Protein AF-A0A1Q3BU76-F1 (afdb_monomer_lite)

Foldseek 3Di:
DCLVPQADDPPDDPVRSVVVNVVVQVVCVVVVDHDDPVVSVVSSVVRYDPVPDDPVVCVVDPPPPDPPPPFFDADPPPRDGNDYVVPDPVVVVVVVVPPPPPPPPVVVPPPPPDDDDDDDDDDDDDDDPDPPPDDDPPPPPPVPPPPDDPVNVVVVVVVVVVVVVVVVVVVVVVVVVVVVVVVVVVVVVVVVVD

Secondary structure (DSSP, 8-state):
-HHHH----TT--HHHHHHHHHHHHHHHHHTT----HHHHHHHHHHHS-GGGS-TTGGGT-----S-S---PPBPTTT--BSS-GGG-TTHHHHHHHGGGSSSSSTTSSSSS------------------------------TT-----HHHHHHHHHHHHHHHHHHHHHHHHHHHHHHHHHHHHHHHHHHHT-

Structure (mmCIF, N/CA/C/O backbone):
data_AF-A0A1Q3BU76-F1
#
_entry.id   AF-A0A1Q3BU76-F1
#
loop_
_atom_site.group_PDB
_atom_site.id
_atom_site.type_symbol
_atom_site.label_atom_id
_atom_site.label_alt_id
_atom_site.label_comp_id
_atom_site.label_asym_id
_atom_site.label_entity_id
_atom_site.label_seq_id
_atom_site.pdbx_PDB_ins_code
_atom_site.Cartn_x
_atom_site.Cartn_y
_atom_site.Cartn_z
_atom_site.occupancy
_atom_site.B_iso_or_equiv
_atom_site.auth_seq_id
_atom_site.auth_comp_id
_atom_site.auth_asym_id
_atom_site.auth_atom_id
_atom_site.pdbx_PDB_model_num
ATOM 1 N N . HIS A 1 1 ? 0.260 -1.166 -22.653 1.00 61.12 1 HIS A N 1
ATOM 2 C CA . HIS A 1 1 ? -0.927 -1.934 -22.217 1.00 61.12 1 HIS A CA 1
ATOM 3 C C . HIS A 1 1 ? -0.573 -2.833 -21.036 1.00 61.12 1 HIS A C 1
ATOM 5 O O . HIS A 1 1 ? -1.331 -2.872 -20.080 1.00 61.12 1 HI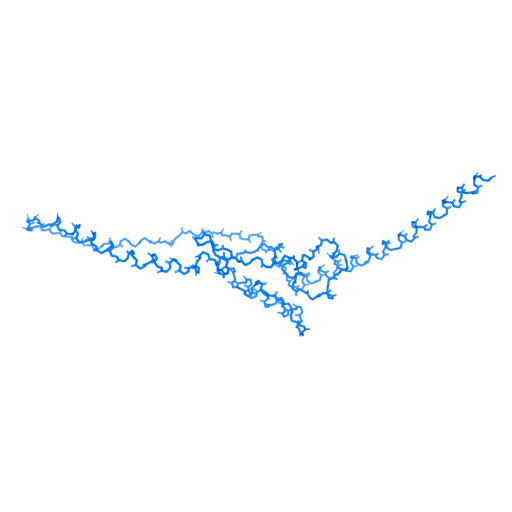S A O 1
ATOM 11 N N . GLU A 1 2 ? 0.609 -3.456 -21.054 1.00 76.44 2 GLU A N 1
ATOM 12 C CA . GLU A 1 2 ? 1.121 -4.313 -19.973 1.00 76.44 2 GLU A CA 1
ATOM 13 C C . GLU A 1 2 ? 1.157 -3.641 -18.594 1.00 76.44 2 GLU A C 1
ATOM 15 O O . GLU A 1 2 ? 0.705 -4.245 -17.632 1.00 76.44 2 GLU A O 1
ATOM 20 N N . TYR A 1 3 ? 1.569 -2.369 -18.495 1.00 86.44 3 TYR A N 1
ATOM 21 C CA . TYR A 1 3 ? 1.510 -1.628 -17.227 1.00 86.44 3 TYR A CA 1
ATOM 22 C C . TYR A 1 3 ? 0.093 -1.524 -16.659 1.00 86.44 3 TYR A C 1
ATOM 24 O O . TYR A 1 3 ? -0.114 -1.740 -15.471 1.00 86.44 3 TYR A O 1
ATOM 32 N N . GLU A 1 4 ? -0.914 -1.241 -17.488 1.00 85.75 4 GLU A N 1
ATOM 33 C CA . GLU A 1 4 ? -2.284 -1.065 -16.994 1.00 85.75 4 GLU A CA 1
ATOM 34 C C . GLU A 1 4 ? -2.890 -2.369 -16.476 1.00 85.75 4 GLU A C 1
ATOM 36 O O . GLU A 1 4 ? -3.579 -2.352 -15.457 1.00 85.75 4 GLU A O 1
ATOM 41 N N . LEU A 1 5 ? -2.556 -3.491 -17.112 1.00 86.06 5 LEU A N 1
ATOM 42 C CA . LEU A 1 5 ? -3.054 -4.826 -16.771 1.00 86.06 5 LEU A CA 1
ATOM 43 C C . LEU A 1 5 ? -2.161 -5.586 -15.782 1.00 86.06 5 LEU A C 1
ATOM 45 O O . LEU A 1 5 ? -2.453 -6.734 -15.459 1.00 86.06 5 LEU A O 1
ATOM 49 N N . PHE A 1 6 ? -1.075 -4.968 -15.319 1.00 90.06 6 PHE A N 1
ATOM 50 C CA . PHE A 1 6 ? -0.138 -5.605 -14.410 1.00 90.06 6 PHE A CA 1
ATOM 51 C C . PHE A 1 6 ? -0.829 -6.006 -13.101 1.00 90.06 6 PHE A C 1
ATOM 53 O O . PHE A 1 6 ? -1.494 -5.179 -12.479 1.00 90.06 6 PHE A O 1
ATOM 60 N N . LEU A 1 7 ? -0.664 -7.266 -12.698 1.00 89.06 7 LEU A N 1
ATOM 61 C CA . LEU A 1 7 ? -1.138 -7.849 -11.443 1.00 89.06 7 LEU A CA 1
ATOM 62 C C . LEU A 1 7 ? -0.111 -8.883 -10.959 1.00 89.06 7 LEU A C 1
ATOM 64 O O . LEU A 1 7 ? 0.613 -9.477 -11.767 1.00 89.06 7 LEU A O 1
ATOM 68 N N . MET A 1 8 ? -0.054 -9.093 -9.645 1.00 90.06 8 MET A N 1
ATOM 69 C CA . MET A 1 8 ? 0.727 -10.184 -9.064 1.00 90.06 8 MET A CA 1
ATOM 70 C C . MET A 1 8 ? 0.052 -11.522 -9.377 1.00 90.06 8 MET A C 1
ATOM 72 O O . MET A 1 8 ? -1.172 -11.634 -9.283 1.00 90.06 8 MET A O 1
ATOM 76 N N . HIS A 1 9 ? 0.838 -12.530 -9.749 1.00 87.12 9 HIS A N 1
ATOM 77 C CA . HIS A 1 9 ? 0.316 -13.874 -9.985 1.00 87.12 9 HIS A CA 1
ATOM 78 C C . HIS A 1 9 ? 0.204 -14.666 -8.672 1.00 87.12 9 HIS A C 1
ATOM 80 O O . HIS A 1 9 ? 0.945 -14.418 -7.724 1.00 87.12 9 HIS A O 1
ATOM 86 N N . ASP A 1 10 ? -0.702 -15.649 -8.615 1.00 81.88 10 ASP A N 1
ATOM 87 C CA . ASP A 1 10 ? -0.998 -16.392 -7.376 1.00 81.88 10 ASP A CA 1
ATOM 88 C C . ASP A 1 10 ? 0.201 -17.192 -6.827 1.00 81.88 10 ASP A C 1
ATOM 90 O O . ASP A 1 10 ? 0.311 -17.382 -5.618 1.00 81.88 10 ASP A O 1
ATOM 94 N N . ASN A 1 11 ? 1.114 -17.628 -7.702 1.00 85.94 11 ASN A N 1
ATOM 95 C CA . ASN A 1 11 ? 2.273 -18.470 -7.360 1.00 85.94 11 ASN A CA 1
ATOM 96 C C . ASN A 1 11 ? 3.616 -17.734 -7.478 1.00 85.94 11 ASN A C 1
ATOM 98 O O . ASN A 1 11 ? 4.665 -18.365 -7.581 1.00 85.94 11 ASN A O 1
ATOM 102 N N . GLU A 1 12 ? 3.587 -16.409 -7.534 1.00 89.25 12 GLU A N 1
ATOM 103 C CA . GLU A 1 12 ? 4.768 -15.589 -7.765 1.00 89.25 12 GLU A CA 1
ATOM 104 C C . GLU A 1 12 ? 5.254 -14.938 -6.467 1.00 89.25 12 GLU A C 1
ATOM 106 O O . GLU A 1 12 ? 4.450 -14.494 -5.642 1.00 89.25 12 GLU A O 1
ATOM 111 N N . SER A 1 13 ? 6.577 -14.865 -6.282 1.00 88.38 13 SER A N 1
ATOM 112 C CA . SER A 1 13 ? 7.143 -14.128 -5.156 1.00 88.38 13 SER A CA 1
ATOM 113 C C . SER A 1 13 ? 7.024 -12.617 -5.371 1.00 88.38 13 SER A C 1
ATOM 115 O O . SER A 1 13 ? 7.001 -12.114 -6.493 1.00 88.38 13 SER A O 1
ATOM 117 N N . ILE A 1 14 ? 6.992 -11.853 -4.279 1.00 86.19 14 ILE A N 1
ATOM 118 C CA . ILE A 1 14 ? 6.980 -10.387 -4.365 1.00 86.19 14 ILE A CA 1
ATOM 119 C C . ILE A 1 14 ? 8.205 -9.879 -5.137 1.00 86.19 14 ILE A C 1
ATOM 121 O O . ILE A 1 14 ? 8.065 -8.953 -5.929 1.00 86.19 14 ILE A O 1
ATOM 125 N N . SER A 1 15 ? 9.372 -10.506 -4.953 1.00 88.75 15 SER A N 1
ATOM 126 C CA . SER A 1 15 ? 10.599 -10.145 -5.673 1.00 88.75 15 SER A CA 1
ATOM 127 C C . SER A 1 15 ? 10.424 -10.289 -7.187 1.00 88.75 15 SER A C 1
ATOM 129 O O . SER A 1 15 ? 10.629 -9.323 -7.919 1.00 88.75 15 SER A O 1
ATOM 131 N N . ASP A 1 16 ? 9.924 -11.441 -7.645 1.00 88.06 16 ASP A N 1
ATOM 132 C CA . ASP A 1 16 ? 9.692 -11.705 -9.073 1.00 88.06 16 ASP A CA 1
ATOM 133 C C . ASP A 1 16 ? 8.680 -10.715 -9.672 1.00 88.06 16 ASP A C 1
ATOM 135 O O . ASP A 1 16 ? 8.885 -10.172 -10.764 1.00 88.06 16 ASP A O 1
ATOM 139 N N . MET A 1 17 ? 7.624 -10.405 -8.911 1.00 93.81 17 MET A N 1
ATOM 140 C CA . MET A 1 17 ? 6.628 -9.407 -9.295 1.00 93.81 17 MET A CA 1
ATOM 141 C C . MET A 1 17 ? 7.272 -8.027 -9.455 1.00 93.81 17 MET A C 1
ATOM 143 O O . MET A 1 17 ? 7.066 -7.364 -10.475 1.00 93.81 17 MET A O 1
ATOM 147 N N . PHE A 1 18 ? 8.100 -7.604 -8.498 1.00 91.12 18 PHE A N 1
ATOM 148 C CA . PHE A 1 18 ? 8.829 -6.340 -8.583 1.00 91.12 18 PHE A CA 1
ATOM 149 C C . PHE A 1 18 ? 9.787 -6.307 -9.773 1.00 91.12 18 PHE A C 1
ATOM 151 O O . PHE A 1 18 ? 9.844 -5.294 -10.467 1.00 91.12 18 PHE A O 1
ATOM 158 N N . THR A 1 19 ? 10.489 -7.401 -10.073 1.00 91.81 19 THR A N 1
ATOM 159 C CA . THR A 1 19 ? 11.366 -7.479 -11.247 1.00 91.81 19 THR A CA 1
ATOM 160 C C . THR A 1 19 ? 10.583 -7.257 -12.540 1.00 91.81 19 THR A C 1
ATOM 162 O O . THR A 1 19 ? 10.959 -6.398 -13.340 1.00 91.81 19 THR A O 1
ATOM 165 N N . ARG A 1 20 ? 9.448 -7.946 -12.733 1.00 93.81 20 ARG A N 1
ATOM 166 C CA . ARG A 1 20 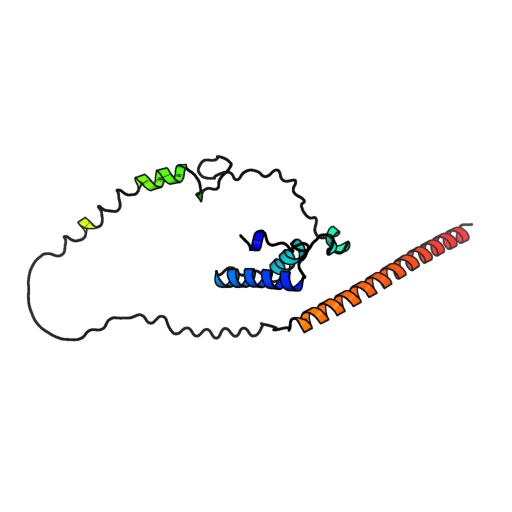? 8.593 -7.733 -13.916 1.00 93.81 20 ARG A CA 1
ATOM 167 C C . ARG A 1 20 ? 8.045 -6.310 -13.981 1.00 93.81 20 ARG A C 1
ATOM 169 O O . ARG A 1 20 ? 8.012 -5.715 -15.057 1.00 93.81 20 ARG A O 1
ATOM 176 N N . PHE A 1 21 ? 7.631 -5.757 -12.843 1.00 93.44 21 PHE A N 1
ATOM 177 C CA . PHE A 1 21 ? 7.150 -4.382 -12.759 1.00 93.44 21 PHE A CA 1
ATOM 178 C C . PHE A 1 21 ? 8.229 -3.388 -13.206 1.00 93.44 21 PHE A C 1
ATOM 180 O O . PHE A 1 21 ? 7.979 -2.558 -14.079 1.00 93.44 21 PHE A O 1
ATOM 187 N N . THR A 1 22 ? 9.449 -3.522 -12.688 1.00 90.81 22 THR A N 1
ATOM 188 C CA . THR A 1 22 ? 10.591 -2.672 -13.044 1.00 90.81 22 THR A CA 1
ATOM 189 C C . THR A 1 22 ? 10.952 -2.790 -14.523 1.00 90.81 22 THR A C 1
ATOM 191 O O . THR A 1 22 ? 11.198 -1.776 -15.172 1.00 90.81 22 THR A O 1
ATOM 194 N N . MET A 1 23 ? 10.902 -3.991 -15.110 1.00 91.56 23 MET A N 1
ATOM 195 C CA . MET A 1 23 ? 11.126 -4.175 -16.552 1.00 91.56 23 MET A CA 1
ATOM 196 C C . MET A 1 23 ? 10.104 -3.407 -17.403 1.00 91.56 23 MET A C 1
ATOM 198 O O . MET A 1 23 ? 10.468 -2.779 -18.402 1.00 91.56 23 MET A O 1
ATOM 202 N N . ILE A 1 24 ? 8.834 -3.406 -16.992 1.00 91.38 24 ILE A N 1
ATOM 203 C CA . ILE A 1 24 ? 7.775 -2.643 -17.662 1.00 91.38 24 ILE A CA 1
ATOM 204 C C . ILE A 1 24 ? 8.021 -1.136 -17.513 1.00 91.38 24 ILE A C 1
ATOM 206 O O . ILE A 1 24 ? 7.919 -0.402 -18.496 1.00 91.38 24 ILE A O 1
ATOM 210 N N . ILE A 1 25 ? 8.375 -0.667 -16.313 1.00 91.12 25 ILE A N 1
ATOM 211 C CA . ILE A 1 25 ? 8.661 0.753 -16.061 1.00 91.12 25 ILE A CA 1
ATOM 212 C C . ILE A 1 25 ? 9.864 1.237 -16.863 1.00 91.12 25 ILE A C 1
ATOM 214 O O . ILE A 1 25 ? 9.776 2.281 -17.503 1.00 91.12 25 ILE A O 1
ATOM 218 N N . ASN A 1 26 ? 10.947 0.467 -16.904 1.00 89.69 26 ASN A N 1
ATOM 219 C CA . ASN A 1 26 ? 12.141 0.821 -17.667 1.00 89.69 26 ASN A CA 1
ATOM 220 C C . ASN A 1 26 ? 11.839 0.894 -19.167 1.00 89.69 26 ASN A C 1
ATOM 222 O O . ASN A 1 26 ? 12.241 1.841 -19.840 1.00 89.69 26 ASN A O 1
ATOM 226 N N . SER A 1 27 ? 11.037 -0.044 -19.680 1.00 90.44 27 SER A N 1
ATOM 227 C CA . SER A 1 27 ? 10.575 -0.015 -21.072 1.00 90.44 27 SER A CA 1
ATOM 228 C C . SER A 1 27 ? 9.746 1.240 -21.376 1.00 90.44 27 SER A C 1
ATOM 230 O O . SER A 1 27 ? 9.879 1.827 -22.446 1.00 90.44 27 SER A O 1
ATOM 232 N N . LEU A 1 28 ? 8.907 1.686 -20.435 1.00 88.50 28 LEU A N 1
ATOM 233 C CA . LEU A 1 28 ? 8.113 2.910 -20.576 1.00 88.50 28 LEU A CA 1
ATOM 234 C C . LEU A 1 28 ? 8.961 4.179 -20.460 1.00 88.50 28 LEU A C 1
ATOM 236 O O . LEU A 1 28 ? 8.749 5.105 -21.245 1.00 88.50 28 LEU A O 1
ATOM 240 N N . LYS A 1 29 ? 9.954 4.194 -19.563 1.00 87.50 29 LYS A N 1
ATOM 241 C CA . LYS A 1 29 ? 10.917 5.293 -19.415 1.00 87.50 29 LYS A CA 1
ATOM 242 C C . LYS A 1 29 ? 11.681 5.512 -20.724 1.00 87.50 29 LYS A C 1
ATOM 244 O O . LYS A 1 29 ? 11.727 6.637 -21.210 1.00 87.50 29 LYS A O 1
ATOM 249 N N . ASN A 1 30 ? 12.134 4.432 -21.365 1.00 87.31 30 ASN A N 1
ATOM 250 C CA . ASN A 1 30 ? 12.798 4.472 -22.676 1.00 87.31 30 ASN A CA 1
ATOM 251 C C . ASN A 1 30 ? 11.890 4.984 -23.811 1.00 87.31 30 ASN A C 1
ATOM 253 O O . ASN A 1 30 ? 12.377 5.488 -24.817 1.00 87.31 30 ASN A O 1
ATOM 257 N N . LEU A 1 31 ? 10.567 4.874 -23.657 1.00 89.12 31 LEU A N 1
ATOM 258 C CA . LEU A 1 31 ? 9.566 5.403 -24.592 1.00 89.12 31 LEU A CA 1
ATOM 259 C C . LEU A 1 31 ? 9.151 6.853 -24.267 1.00 89.12 31 LEU A C 1
ATOM 261 O O . LEU A 1 31 ? 8.174 7.349 -24.832 1.00 89.12 31 LEU A O 1
ATOM 265 N N . GLY A 1 32 ? 9.842 7.517 -23.334 1.00 87.44 32 GLY A N 1
ATOM 266 C CA . GLY A 1 32 ? 9.550 8.884 -22.897 1.00 87.44 32 GLY A CA 1
ATOM 267 C C . GLY A 1 32 ? 8.354 9.003 -21.946 1.00 87.44 32 GLY A C 1
ATOM 268 O O . GLY A 1 32 ? 7.826 10.096 -21.757 1.00 87.44 32 GLY A O 1
ATOM 269 N N . LYS A 1 33 ? 7.887 7.894 -21.357 1.00 86.12 33 LYS A N 1
ATOM 270 C CA . LYS A 1 33 ? 6.809 7.888 -20.357 1.00 86.12 33 LYS A CA 1
ATOM 271 C C . LYS A 1 33 ? 7.385 7.629 -18.972 1.00 86.12 33 LYS A C 1
ATOM 273 O O . LYS A 1 33 ? 7.687 6.489 -18.627 1.00 86.12 33 LYS A O 1
ATOM 278 N N . SER A 1 34 ? 7.507 8.681 -18.174 1.00 85.06 34 SER A N 1
ATOM 279 C CA . SER A 1 34 ? 7.891 8.595 -16.765 1.00 85.06 34 SER A CA 1
ATOM 280 C C . SER A 1 34 ? 6.662 8.581 -15.851 1.00 85.06 34 SER A C 1
ATOM 282 O O . SER A 1 34 ? 5.586 9.060 -16.211 1.00 85.06 34 SER A O 1
ATOM 284 N N . TYR A 1 35 ? 6.826 8.006 -14.662 1.00 86.38 35 TYR A N 1
ATOM 285 C CA . TYR A 1 35 ? 5.807 7.950 -13.617 1.00 86.38 35 TYR A CA 1
ATOM 286 C C . TYR A 1 35 ? 6.426 8.432 -12.312 1.00 86.38 35 TYR A C 1
ATOM 288 O O . TYR A 1 35 ? 7.579 8.117 -12.018 1.00 86.38 35 TYR A O 1
ATOM 296 N N . SER A 1 36 ? 5.664 9.166 -11.507 1.00 88.81 36 SER A N 1
ATOM 297 C CA . SER A 1 36 ? 6.120 9.561 -10.177 1.00 88.81 36 SER A CA 1
ATOM 298 C C . SER A 1 36 ? 6.174 8.357 -9.231 1.00 88.81 36 SER A C 1
ATOM 300 O O . SER A 1 36 ? 5.352 7.439 -9.319 1.00 88.81 36 SER A O 1
ATOM 302 N N . ASN A 1 37 ? 7.066 8.398 -8.236 1.00 86.06 37 ASN A N 1
ATOM 303 C CA . ASN A 1 37 ? 7.135 7.373 -7.183 1.00 86.06 37 ASN A CA 1
ATOM 304 C C . ASN A 1 37 ? 5.772 7.136 -6.514 1.00 86.06 37 ASN A C 1
ATOM 306 O O . ASN A 1 37 ? 5.405 6.010 -6.189 1.00 86.06 37 ASN A O 1
ATOM 310 N N . GLN A 1 38 ? 4.968 8.190 -6.366 1.00 84.88 38 GLN A N 1
ATOM 311 C CA . GLN A 1 38 ? 3.635 8.091 -5.784 1.00 84.88 38 GLN A CA 1
ATOM 312 C C . GLN A 1 38 ? 2.659 7.282 -6.658 1.00 84.88 38 GLN A C 1
ATOM 314 O O . GLN A 1 38 ? 1.790 6.582 -6.133 1.00 84.88 38 GLN A O 1
ATOM 319 N N . GLU A 1 39 ? 2.755 7.383 -7.983 1.00 86.25 39 GLU A N 1
ATOM 320 C CA . GLU A 1 39 ? 1.949 6.596 -8.923 1.00 86.25 39 GLU A CA 1
ATOM 321 C C . GLU A 1 39 ? 2.403 5.140 -8.958 1.00 86.25 39 GLU A C 1
ATOM 323 O O . GLU A 1 39 ? 1.555 4.249 -8.898 1.00 86.25 39 GLU A O 1
ATOM 328 N N . LEU A 1 40 ? 3.716 4.905 -8.959 1.00 89.00 40 LEU A N 1
ATOM 329 C CA . LEU A 1 40 ? 4.307 3.567 -8.928 1.00 89.00 40 LEU A CA 1
ATOM 330 C C . LEU A 1 40 ? 3.908 2.808 -7.659 1.00 89.00 40 LEU A C 1
ATOM 332 O O . LEU A 1 40 ? 3.390 1.695 -7.738 1.00 89.00 40 LEU A O 1
ATOM 336 N N . VAL A 1 41 ? 4.035 3.444 -6.490 1.00 85.75 41 VAL A N 1
ATOM 337 C CA . VAL A 1 41 ? 3.622 2.861 -5.204 1.00 85.75 41 VAL A CA 1
ATOM 338 C C . VAL A 1 41 ? 2.127 2.544 -5.206 1.00 85.75 41 VAL A C 1
ATOM 340 O O . VAL A 1 41 ? 1.721 1.447 -4.823 1.00 85.75 41 VAL A O 1
ATOM 343 N N . ARG A 1 42 ? 1.277 3.465 -5.683 1.00 85.62 42 ARG A N 1
ATOM 344 C CA . ARG A 1 42 ? -0.167 3.196 -5.797 1.00 85.62 42 ARG A CA 1
ATOM 345 C C . ARG A 1 42 ? -0.462 2.053 -6.75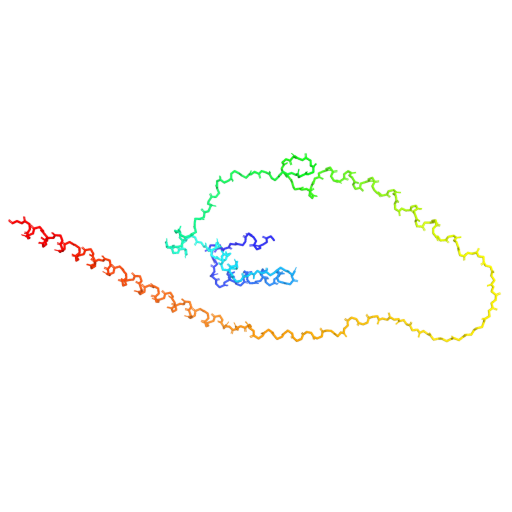5 1.00 85.62 42 ARG A C 1
ATOM 347 O O . ARG A 1 42 ? -1.399 1.296 -6.504 1.00 85.62 42 ARG A O 1
ATOM 354 N N . LYS A 1 43 ? 0.290 1.943 -7.849 1.00 89.69 43 LYS A N 1
ATOM 355 C CA . LYS A 1 43 ? 0.126 0.863 -8.813 1.00 89.69 43 LYS A CA 1
ATOM 356 C C . LYS A 1 43 ? 0.454 -0.472 -8.162 1.00 89.69 43 LYS A C 1
ATOM 358 O O . LYS A 1 43 ? -0.418 -1.332 -8.150 1.00 89.69 43 LYS A O 1
ATOM 363 N N . ILE A 1 44 ? 1.617 -0.602 -7.528 1.00 89.81 44 ILE A N 1
ATOM 364 C CA . ILE A 1 44 ? 2.030 -1.826 -6.829 1.00 89.81 44 ILE A CA 1
ATOM 365 C C . ILE A 1 44 ? 0.994 -2.231 -5.776 1.00 89.81 44 ILE A C 1
ATOM 367 O O . ILE A 1 44 ? 0.521 -3.365 -5.782 1.00 89.81 44 ILE A O 1
ATOM 371 N N . LEU A 1 45 ? 0.539 -1.291 -4.941 1.00 86.00 45 LEU A N 1
ATOM 372 C CA . LEU A 1 45 ? -0.475 -1.568 -3.917 1.00 86.00 45 LEU A CA 1
ATOM 373 C C . LEU A 1 45 ? -1.804 -2.089 -4.488 1.00 86.00 45 LEU A C 1
ATOM 375 O O . LEU A 1 45 ? -2.491 -2.853 -3.816 1.00 86.00 45 LEU A O 1
ATOM 379 N N . ARG A 1 46 ? -2.181 -1.690 -5.711 1.00 86.62 46 ARG A N 1
ATOM 380 C CA . ARG A 1 46 ? -3.382 -2.201 -6.400 1.00 86.62 46 ARG A CA 1
ATOM 381 C C . ARG A 1 46 ? -3.175 -3.579 -7.029 1.00 86.62 46 ARG A C 1
ATOM 383 O O . ARG A 1 46 ? -4.162 -4.260 -7.281 1.00 86.62 46 ARG A O 1
ATOM 390 N N . CYS A 1 47 ? -1.928 -3.955 -7.302 1.00 88.25 47 CYS A N 1
ATOM 391 C CA . CYS A 1 47 ? -1.567 -5.212 -7.958 1.00 88.25 47 CYS A CA 1
ATOM 392 C C . CYS A 1 47 ? -1.373 -6.365 -6.966 1.00 88.25 47 CYS A C 1
ATOM 394 O O . CYS A 1 47 ? -1.386 -7.523 -7.380 1.00 88.25 47 CYS A O 1
ATOM 396 N N . LEU A 1 48 ? -1.198 -6.052 -5.677 1.00 85.75 48 LEU A N 1
ATOM 397 C CA . LEU A 1 48 ? -1.052 -7.038 -4.611 1.00 85.75 48 LEU A CA 1
ATOM 398 C C . LEU A 1 48 ? -2.383 -7.751 -4.302 1.00 85.75 48 LEU A C 1
ATOM 400 O O . LEU A 1 48 ? -3.446 -7.119 -4.319 1.00 85.75 48 LEU A O 1
ATOM 404 N N . PRO A 1 49 ? -2.353 -9.051 -3.952 1.00 80.06 49 PRO A N 1
ATOM 405 C CA . PRO A 1 49 ? -3.567 -9.785 -3.644 1.00 80.06 49 PRO A CA 1
ATOM 406 C C . PRO A 1 49 ? -4.225 -9.300 -2.343 1.00 80.06 49 PRO A C 1
ATOM 408 O O . PRO A 1 49 ? -3.590 -8.760 -1.434 1.00 80.06 49 PRO A O 1
ATOM 411 N N . LYS A 1 50 ? -5.547 -9.504 -2.234 1.00 72.00 50 LYS A N 1
ATOM 412 C CA . LYS A 1 50 ? -6.381 -8.946 -1.147 1.00 72.00 50 LYS A CA 1
ATOM 413 C C . LYS A 1 50 ? -5.921 -9.366 0.261 1.00 72.00 50 LYS A C 1
ATOM 415 O O . LYS A 1 50 ? -6.187 -8.636 1.219 1.00 72.00 50 LYS A O 1
ATOM 420 N N . ASN A 1 51 ? -5.244 -10.507 0.397 1.00 71.25 51 ASN A N 1
ATOM 421 C CA . ASN A 1 51 ? -4.677 -11.011 1.654 1.00 71.25 51 ASN A CA 1
ATOM 422 C C . ASN A 1 51 ? -3.477 -10.187 2.160 1.00 71.25 51 ASN A C 1
ATOM 424 O O . ASN A 1 51 ? -3.262 -10.148 3.368 1.00 71.25 51 ASN A O 1
ATOM 428 N N . TRP A 1 52 ? -2.762 -9.481 1.279 1.00 68.94 52 TRP A N 1
ATOM 429 C CA . TRP A 1 52 ? -1.636 -8.612 1.638 1.00 68.94 52 TRP A CA 1
ATOM 430 C C . TRP A 1 52 ? -2.065 -7.212 2.082 1.00 68.94 52 TRP A C 1
ATOM 432 O O . TRP A 1 52 ? -1.250 -6.465 2.611 1.00 68.94 52 TRP A O 1
ATOM 442 N N . THR A 1 53 ? -3.340 -6.839 1.912 1.00 64.56 53 THR A N 1
ATOM 443 C CA . THR A 1 53 ? -3.833 -5.513 2.316 1.00 64.56 53 THR A CA 1
ATOM 444 C C . THR A 1 53 ? -4.128 -5.453 3.826 1.00 64.56 53 THR A C 1
ATOM 446 O O . THR A 1 53 ? -5.057 -6.115 4.309 1.00 64.56 53 THR A O 1
ATOM 449 N N . PRO A 1 54 ? -3.415 -4.620 4.612 1.00 60.62 54 PRO A N 1
ATOM 450 C CA . PRO A 1 54 ? -3.755 -4.382 6.008 1.00 60.62 54 PRO A CA 1
ATOM 451 C C . PRO A 1 54 ? -5.173 -3.817 6.122 1.00 60.62 54 PRO A C 1
ATOM 453 O O . PRO A 1 54 ? -5.565 -2.917 5.375 1.00 60.62 54 PRO A O 1
ATOM 456 N N . LYS A 1 55 ? -5.948 -4.276 7.113 1.00 58.22 55 LYS A N 1
ATOM 457 C CA . LYS A 1 55 ? -7.334 -3.817 7.364 1.00 58.22 55 LYS A CA 1
ATOM 458 C C . LYS A 1 55 ? -7.465 -2.283 7.468 1.00 58.22 55 LYS A C 1
ATOM 460 O O . LYS A 1 55 ? -8.542 -1.750 7.217 1.00 58.22 55 LYS A O 1
ATOM 465 N N . ALA A 1 56 ? -6.384 -1.574 7.805 1.00 53.53 56 ALA A N 1
ATOM 466 C CA . ALA A 1 56 ? -6.322 -0.113 7.871 1.00 53.53 56 ALA A CA 1
ATOM 467 C C . ALA A 1 56 ? -6.329 0.589 6.493 1.00 53.53 56 ALA A C 1
ATOM 469 O O . ALA A 1 56 ? -6.854 1.698 6.388 1.00 53.53 56 ALA A O 1
ATOM 470 N N . LEU A 1 57 ? -5.813 -0.046 5.433 1.00 54.06 57 LEU A N 1
ATOM 471 C CA . LEU A 1 57 ? -5.790 0.509 4.069 1.00 54.06 57 LEU A CA 1
ATOM 472 C C . LEU A 1 57 ? -7.167 0.442 3.387 1.00 54.06 57 LEU A C 1
ATOM 474 O O . LEU A 1 57 ? -7.525 1.363 2.656 1.00 54.06 57 LEU A O 1
ATOM 478 N N . LYS A 1 58 ? -7.995 -0.554 3.739 1.00 55.41 58 LYS A N 1
ATOM 479 C CA . LYS A 1 58 ? -9.392 -0.681 3.269 1.00 55.41 58 LYS A CA 1
ATOM 480 C C . LYS A 1 58 ? -10.278 0.520 3.625 1.00 55.41 58 LYS A C 1
ATOM 482 O O . LYS A 1 58 ? -11.265 0.768 2.947 1.00 55.41 58 LYS A O 1
ATOM 487 N N . LYS A 1 59 ? -9.946 1.259 4.693 1.00 52.75 59 LYS A N 1
ATOM 488 C CA . LYS A 1 59 ? -10.704 2.445 5.134 1.00 52.75 59 LYS A CA 1
ATOM 489 C C . LYS A 1 59 ? -10.299 3.743 4.432 1.00 52.75 59 LYS A C 1
ATOM 491 O O . LYS A 1 59 ? -11.093 4.674 4.429 1.00 52.75 59 LYS A O 1
ATOM 496 N N . LYS A 1 60 ? -9.075 3.832 3.899 1.00 48.06 60 LYS A N 1
ATOM 497 C CA . LYS A 1 60 ? -8.547 5.061 3.272 1.00 48.06 60 LYS A CA 1
ATOM 498 C C . LYS A 1 60 ? -8.618 5.038 1.747 1.00 48.06 60 LYS A C 1
ATOM 500 O O . LYS A 1 60 ? -8.641 6.096 1.134 1.00 48.06 60 LYS A O 1
ATOM 505 N N . PHE A 1 61 ? -8.695 3.851 1.156 1.00 46.66 61 PHE A N 1
ATOM 506 C CA . PHE A 1 61 ? -8.914 3.669 -0.271 1.00 46.66 61 PHE A CA 1
ATOM 507 C C . PHE A 1 61 ? -10.168 2.819 -0.449 1.00 46.66 61 PHE A C 1
ATOM 509 O O . PHE A 1 61 ? -10.070 1.590 -0.417 1.00 46.66 61 PHE A O 1
ATOM 516 N N . PRO A 1 62 ? -11.351 3.434 -0.613 1.00 43.44 62 PRO A N 1
ATOM 517 C CA . PRO A 1 62 ? -12.453 2.726 -1.235 1.00 43.44 62 PRO A CA 1
ATOM 518 C C . PRO A 1 62 ? -11.932 2.263 -2.599 1.00 43.44 62 PRO A C 1
ATOM 520 O O . PRO A 1 62 ? -11.599 3.088 -3.451 1.00 43.44 62 PRO A O 1
ATOM 523 N N . GLN A 1 63 ? -11.784 0.953 -2.797 1.00 45.28 63 GLN A N 1
ATOM 524 C CA . GLN A 1 63 ? -11.838 0.434 -4.155 1.00 45.28 63 GLN A CA 1
ATOM 525 C C . GLN A 1 63 ? -13.233 0.817 -4.642 1.00 45.28 63 GLN A C 1
ATOM 527 O O . GLN A 1 63 ? -14.222 0.344 -4.085 1.00 45.28 63 GLN A O 1
ATOM 532 N N . GLU A 1 64 ? -13.318 1.715 -5.625 1.00 41.25 64 GLU A N 1
ATOM 533 C CA . GLU A 1 64 ? -14.480 1.757 -6.508 1.00 41.25 64 GLU A CA 1
ATOM 534 C C . GLU A 1 64 ? -14.522 0.388 -7.202 1.00 41.25 64 GLU A C 1
ATOM 536 O O . GLU A 1 64 ? -13.971 0.197 -8.283 1.00 41.25 64 GLU A O 1
ATOM 541 N N . GLU A 1 65 ? -15.083 -0.604 -6.507 1.00 45.28 65 GLU A N 1
ATOM 542 C CA . GLU A 1 65 ? -15.570 -1.829 -7.112 1.00 45.28 65 GLU A CA 1
ATOM 543 C C . GLU A 1 65 ? -16.601 -1.397 -8.153 1.00 45.28 65 GLU A C 1
ATOM 545 O O . GLU A 1 65 ? -17.628 -0.794 -7.846 1.00 45.28 65 GLU A O 1
ATOM 550 N N . GLU A 1 66 ? -16.220 -1.620 -9.406 1.00 48.31 66 GLU A N 1
ATOM 551 C CA . GLU A 1 66 ? -17.033 -1.737 -10.608 1.00 48.31 66 GLU A CA 1
ATOM 552 C C . GLU A 1 66 ? -18.555 -1.752 -10.373 1.00 48.31 66 GLU A C 1
ATOM 554 O O . GLU A 1 66 ? -19.210 -2.789 -10.373 1.00 48.31 66 GLU A O 1
ATOM 559 N N . SER A 1 67 ? -19.154 -0.567 -10.275 1.00 42.12 67 SER A N 1
ATOM 560 C CA . SER A 1 67 ? -20.580 -0.373 -10.558 1.00 42.12 67 SER A CA 1
ATOM 561 C C . SER A 1 67 ? -20.850 0.901 -11.359 1.00 42.12 67 SER A C 1
ATOM 563 O O . SER A 1 67 ? -21.963 1.428 -11.352 1.00 42.12 67 SER A O 1
ATOM 565 N N . ARG A 1 68 ? -19.854 1.400 -12.100 1.00 46.81 68 ARG A N 1
ATOM 566 C CA . ARG A 1 68 ? -20.149 2.196 -13.292 1.00 46.81 68 ARG A CA 1
ATOM 567 C C . ARG A 1 68 ? -20.424 1.186 -14.390 1.00 46.81 68 ARG A C 1
ATOM 569 O O . ARG A 1 68 ? -19.511 0.511 -14.859 1.00 46.81 68 ARG A O 1
ATOM 576 N N . LYS A 1 69 ? -21.697 1.043 -14.757 1.00 45.88 69 LYS A N 1
ATOM 577 C CA . LYS A 1 69 ? -22.099 0.449 -16.037 1.00 45.88 69 LYS A CA 1
ATOM 578 C C . LYS A 1 69 ? -21.098 0.963 -17.076 1.00 45.88 69 LYS A C 1
ATOM 580 O O . LYS A 1 69 ? -20.932 2.176 -17.163 1.00 45.88 69 LYS A O 1
ATOM 585 N N . ARG A 1 70 ? -20.352 0.076 -17.747 1.00 47.28 70 ARG A N 1
ATOM 586 C CA . ARG A 1 70 ? -19.398 0.480 -18.789 1.00 47.28 70 ARG A CA 1
ATOM 587 C C . ARG A 1 70 ? -20.199 1.245 -19.836 1.00 47.28 70 ARG A C 1
ATOM 589 O O . ARG A 1 70 ? -20.898 0.631 -20.634 1.00 47.28 70 ARG A O 1
ATOM 596 N N . GLU A 1 71 ? -20.172 2.569 -19.780 1.00 60.88 71 GLU A N 1
ATOM 597 C CA . GLU A 1 71 ? -20.706 3.381 -20.859 1.00 60.88 71 GLU A CA 1
ATOM 598 C C . GLU A 1 71 ? -19.766 3.160 -22.038 1.00 60.88 71 GLU A C 1
ATOM 600 O O . GLU A 1 71 ? -18.573 3.466 -21.974 1.00 60.88 71 GLU A O 1
ATOM 605 N N . GLU A 1 72 ? -20.285 2.511 -23.078 1.00 62.59 72 GLU A N 1
ATOM 606 C CA . GLU A 1 72 ? -19.547 2.288 -24.311 1.00 62.59 72 GLU A CA 1
ATOM 607 C C . GLU A 1 72 ? -18.982 3.626 -24.816 1.00 62.59 72 GLU A C 1
ATOM 609 O O . GLU A 1 72 ? -19.718 4.620 -24.886 1.00 62.59 72 GLU A O 1
ATOM 614 N N . PRO A 1 73 ? -17.694 3.685 -25.195 1.00 73.88 73 PRO A N 1
ATOM 615 C CA . PRO A 1 73 ? -17.085 4.927 -25.638 1.00 73.88 73 PRO A CA 1
ATOM 616 C C . PRO A 1 73 ? -17.847 5.474 -26.844 1.00 73.88 73 PRO A C 1
ATOM 618 O O . PRO A 1 73 ? -18.065 4.774 -27.835 1.00 73.88 73 PRO A O 1
ATOM 621 N N . THR A 1 74 ? -18.282 6.729 -26.743 1.00 77.62 74 THR A N 1
ATOM 622 C CA . THR A 1 74 ? -19.031 7.402 -27.804 1.00 77.62 74 THR A CA 1
ATOM 623 C C . THR A 1 74 ? -18.077 8.179 -28.698 1.00 77.62 74 THR A C 1
ATOM 625 O O . THR A 1 74 ? -17.328 9.046 -28.250 1.00 77.62 74 THR A O 1
ATOM 628 N N . CYS A 1 75 ? -18.114 7.894 -29.996 1.00 83.00 75 CYS A N 1
ATOM 629 C CA . CYS A 1 75 ? -17.293 8.572 -30.983 1.00 83.00 75 CYS A CA 1
ATOM 630 C C . CYS A 1 75 ? -17.722 10.036 -31.151 1.00 83.00 75 CYS A C 1
ATOM 632 O O . CYS A 1 75 ? -18.817 10.314 -31.633 1.00 83.00 75 CYS A O 1
ATOM 634 N N . TYR A 1 76 ? -16.831 10.986 -30.863 1.00 80.62 76 TYR A N 1
ATOM 635 C CA . TYR A 1 76 ? -17.119 12.424 -30.981 1.00 80.62 76 TYR A CA 1
ATOM 636 C C . TYR A 1 76 ? -17.431 12.912 -32.411 1.00 80.62 76 TYR A C 1
ATOM 638 O O . TYR A 1 76 ? -18.020 13.975 -32.573 1.00 80.62 76 TYR A O 1
ATOM 646 N N . GLU A 1 77 ? -17.056 12.160 -33.454 1.00 74.81 77 GLU A N 1
ATOM 647 C CA . GLU A 1 77 ? -17.282 12.555 -34.857 1.00 74.81 77 GLU A CA 1
ATOM 648 C C . GLU A 1 77 ? -18.617 12.019 -35.408 1.00 74.81 77 GLU A C 1
ATOM 650 O O . GLU A 1 77 ? -19.297 12.719 -36.153 1.00 74.81 77 GLU A O 1
ATOM 655 N N . CYS A 1 78 ? -19.017 10.787 -35.056 1.00 83.56 78 CYS A N 1
ATOM 656 C CA . CYS A 1 78 ? -20.263 10.182 -35.556 1.00 83.56 78 CYS A CA 1
ATOM 657 C C . CYS A 1 78 ? -21.352 9.990 -34.493 1.00 83.56 78 CYS A C 1
ATOM 659 O O . CYS A 1 78 ? -22.442 9.531 -34.827 1.00 83.56 78 CYS A O 1
ATOM 661 N N . LYS A 1 79 ? -21.059 10.342 -33.236 1.00 80.88 79 LYS A N 1
ATOM 662 C CA . LYS A 1 79 ? -21.936 10.229 -32.062 1.00 80.88 79 LYS A CA 1
ATOM 663 C C . LYS A 1 79 ? -22.489 8.817 -31.810 1.00 80.88 79 LYS A C 1
ATOM 665 O O . LYS A 1 79 ? -23.495 8.675 -31.126 1.00 80.88 79 LYS A O 1
ATOM 670 N N . LYS A 1 80 ? -21.851 7.774 -32.356 1.00 80.44 80 LYS A N 1
ATOM 671 C CA . LYS A 1 80 ? -22.205 6.365 -32.108 1.00 80.44 80 LYS A CA 1
ATOM 672 C C . LYS A 1 80 ? -21.331 5.781 -31.002 1.00 80.44 80 LYS A C 1
ATOM 674 O O . LYS A 1 80 ? -20.144 6.105 -30.940 1.00 80.44 80 LYS A O 1
ATOM 679 N N . SER A 1 81 ? -21.917 4.926 -30.170 1.00 78.25 81 SER A N 1
ATOM 680 C CA . SER A 1 81 ? -21.205 4.172 -29.140 1.00 78.25 81 SER A CA 1
ATOM 681 C C . SER A 1 81 ? -20.376 3.026 -29.740 1.00 78.25 81 SER A C 1
ATOM 683 O O . SER A 1 81 ? -20.543 2.658 -30.908 1.00 78.25 81 SER A O 1
ATOM 685 N N . GLY A 1 82 ? -19.427 2.508 -28.961 1.00 80.12 82 GLY A N 1
ATOM 686 C CA . GLY A 1 82 ? -18.649 1.306 -29.272 1.00 80.12 82 GLY A CA 1
ATOM 687 C C . GLY A 1 82 ? -17.275 1.535 -29.915 1.00 80.12 82 GLY A C 1
ATOM 688 O O . GLY A 1 82 ? -16.588 0.558 -30.183 1.00 80.12 82 GLY A O 1
ATOM 689 N N . HIS A 1 83 ? -16.851 2.781 -30.168 1.00 81.75 83 HIS A N 1
ATOM 690 C CA . HIS A 1 83 ? -15.510 3.082 -30.699 1.00 81.75 83 HIS A CA 1
ATOM 691 C C . HIS A 1 83 ? -15.076 4.529 -30.422 1.00 81.75 83 HIS A C 1
ATOM 693 O O . HIS A 1 83 ? -15.900 5.438 -30.288 1.00 81.75 83 HIS A O 1
ATOM 699 N N . PHE A 1 84 ? -13.765 4.770 -30.400 1.00 81.38 84 PHE A N 1
ATOM 700 C CA . PHE A 1 84 ? -13.196 6.113 -30.269 1.00 81.38 84 PHE A CA 1
ATOM 701 C C . PHE A 1 84 ? -13.062 6.813 -31.629 1.00 81.38 84 PHE A C 1
ATOM 703 O O . PHE A 1 84 ? -13.163 6.198 -32.691 1.00 81.38 84 PHE A O 1
ATOM 710 N N . LYS A 1 85 ? -12.841 8.138 -31.618 1.00 79.00 85 LYS A N 1
ATOM 711 C CA . LYS A 1 85 ? -12.763 8.960 -32.841 1.00 79.00 85 LYS A CA 1
ATOM 712 C C . LYS A 1 85 ? -11.812 8.365 -33.884 1.00 79.00 85 LYS A C 1
ATOM 714 O O . LYS A 1 85 ? -12.186 8.299 -35.044 1.00 79.00 85 LYS A O 1
ATOM 719 N N . ASN A 1 86 ? -10.636 7.905 -33.472 1.00 69.12 86 ASN A N 1
ATOM 720 C CA . ASN A 1 86 ? -9.599 7.293 -34.314 1.00 69.12 86 ASN A CA 1
ATOM 721 C C . ASN A 1 86 ? -10.051 6.036 -35.090 1.00 69.12 86 ASN A C 1
ATOM 723 O O . ASN A 1 86 ? -9.530 5.771 -36.170 1.00 69.12 86 ASN A O 1
ATOM 727 N N . GLU A 1 87 ? -11.044 5.303 -34.596 1.00 71.81 87 GLU A N 1
ATOM 728 C CA . GLU A 1 87 ? -11.555 4.063 -35.198 1.00 71.81 87 GLU A CA 1
ATOM 729 C C . GLU A 1 87 ? -12.845 4.282 -36.000 1.00 71.81 87 GLU A C 1
ATOM 731 O O . GLU A 1 87 ? -13.430 3.343 -36.543 1.00 71.81 87 GLU A O 1
ATOM 736 N N . CYS A 1 88 ? -13.291 5.537 -36.115 1.00 79.75 88 CYS A N 1
ATOM 737 C CA . CYS A 1 88 ? -14.549 5.880 -36.757 1.00 79.75 88 CYS A CA 1
ATOM 738 C C . CYS A 1 88 ? -14.572 5.460 -38.235 1.00 79.75 88 CYS A C 1
ATOM 740 O O . CYS A 1 88 ? -13.809 6.007 -39.043 1.00 79.75 88 CYS A O 1
ATOM 742 N N . PRO A 1 89 ? -15.508 4.582 -38.652 1.00 74.88 89 PRO A N 1
ATOM 743 C CA . PRO A 1 89 ? -15.629 4.155 -40.048 1.00 74.88 89 PRO A CA 1
ATOM 744 C C . PRO A 1 89 ? -15.828 5.324 -41.027 1.00 74.88 89 PRO A C 1
ATOM 746 O O . PRO A 1 89 ? -15.461 5.234 -42.199 1.00 74.88 89 PRO A O 1
ATOM 749 N N . ASN A 1 90 ? -16.374 6.449 -40.551 1.00 62.72 90 ASN A N 1
ATOM 750 C CA . ASN A 1 90 ? -16.596 7.647 -41.360 1.00 62.72 90 ASN A CA 1
ATOM 751 C C . ASN A 1 90 ? -15.322 8.473 -41.617 1.00 62.72 90 ASN A C 1
ATOM 753 O O . ASN A 1 90 ? -15.281 9.211 -42.602 1.00 62.72 90 ASN A O 1
ATOM 757 N N . LEU A 1 91 ? -14.258 8.329 -40.816 1.00 62.50 91 LEU A N 1
ATOM 758 C CA . LEU A 1 91 ? -12.967 8.973 -41.104 1.00 62.50 91 LEU A CA 1
ATOM 759 C C . LEU A 1 91 ? -12.255 8.316 -42.292 1.00 62.50 91 LEU A C 1
ATOM 761 O O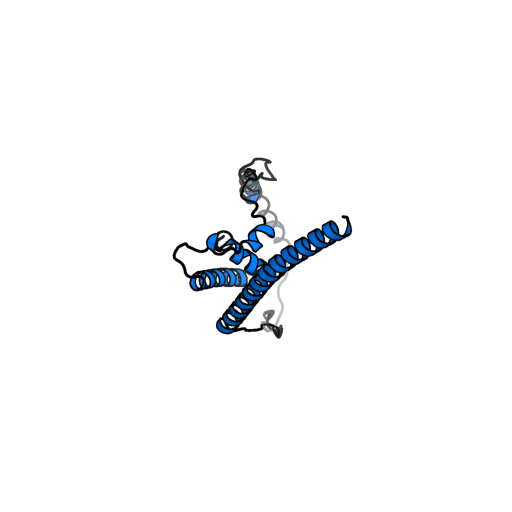 . LEU A 1 91 ? -11.644 9.015 -43.101 1.00 62.50 91 LEU A O 1
ATOM 765 N N . LYS A 1 92 ? -12.423 6.997 -42.476 1.00 57.56 92 LYS A N 1
ATOM 766 C CA . LYS A 1 92 ? -11.864 6.265 -43.628 1.00 57.56 92 LYS A CA 1
ATOM 767 C C . LYS A 1 92 ? -12.436 6.739 -44.971 1.00 57.56 92 LYS A C 1
ATOM 769 O O . LYS A 1 92 ? -11.753 6.633 -45.985 1.00 57.56 92 LYS A O 1
ATOM 774 N N . LYS A 1 93 ? -13.644 7.323 -44.987 1.00 55.62 93 LYS A N 1
ATOM 775 C CA . LYS A 1 93 ? -14.247 7.913 -46.197 1.00 55.62 93 LYS A CA 1
ATOM 776 C C . LYS A 1 93 ? -13.677 9.298 -46.532 1.00 55.62 93 LYS A C 1
ATOM 778 O O . LYS A 1 93 ? -13.492 9.589 -47.705 1.00 55.62 93 LYS A O 1
ATOM 783 N N . LYS A 1 94 ? -13.316 10.128 -45.540 1.00 53.59 94 LYS A N 1
ATOM 784 C CA . LYS A 1 94 ? -12.708 11.461 -45.773 1.00 53.59 94 LYS A CA 1
ATOM 785 C C . LYS A 1 94 ? -11.247 11.389 -46.252 1.00 53.59 94 LYS A C 1
ATOM 787 O O . LYS A 1 94 ? -10.799 12.289 -46.956 1.00 53.59 94 LYS A O 1
ATOM 792 N N . ALA A 1 95 ? -10.517 10.319 -45.927 1.00 48.75 95 ALA A N 1
ATOM 793 C CA . ALA A 1 95 ? -9.135 10.117 -46.381 1.00 48.75 95 ALA A CA 1
ATOM 794 C C . ALA A 1 95 ? -9.015 9.782 -47.884 1.00 48.75 95 ALA A C 1
ATOM 796 O O . ALA A 1 95 ? -7.970 10.024 -48.485 1.00 48.75 95 ALA A O 1
ATOM 797 N N . GLN A 1 96 ? -10.075 9.264 -48.515 1.00 49.38 96 GLN A N 1
ATOM 798 C CA . GLN A 1 96 ? -10.044 8.895 -49.938 1.00 49.38 96 GLN A CA 1
ATOM 799 C C . GLN A 1 96 ? -10.273 10.089 -50.881 1.00 49.38 96 GLN A C 1
ATOM 801 O O . GLN A 1 96 ? -9.811 10.056 -52.017 1.00 49.38 96 GLN A O 1
ATOM 806 N N . PHE A 1 97 ? -10.900 11.174 -50.412 1.00 45.97 97 PHE A N 1
ATOM 807 C CA . PHE A 1 97 ? -11.168 12.359 -51.240 1.00 45.97 97 PHE A CA 1
ATOM 808 C C . PHE A 1 97 ? -10.017 13.377 -51.285 1.00 45.97 97 PHE A C 1
ATOM 810 O O . PHE A 1 97 ? -9.967 14.175 -52.213 1.00 45.97 97 PHE A O 1
ATOM 817 N N . LYS A 1 98 ? -9.056 13.342 -50.349 1.00 45.38 98 LYS A N 1
ATOM 818 C CA . LYS A 1 98 ? -7.937 14.309 -50.322 1.00 45.38 98 LYS A CA 1
ATOM 819 C C . LYS A 1 98 ? -6.740 13.954 -51.213 1.00 45.38 98 LYS A C 1
ATOM 821 O O . LYS A 1 98 ? -5.836 14.767 -51.350 1.00 45.38 98 LYS A O 1
ATOM 826 N N . LYS A 1 99 ? -6.718 12.781 -51.858 1.00 44.69 99 LYS A N 1
ATOM 827 C CA . LYS A 1 99 ? -5.581 12.360 -52.703 1.00 44.69 99 LYS A CA 1
ATOM 828 C C . LYS A 1 99 ? -5.528 13.002 -54.100 1.00 44.69 99 LYS A C 1
ATOM 830 O O . LYS A 1 99 ? -4.596 12.703 -54.838 1.00 44.69 99 LYS A O 1
ATOM 835 N N . LYS A 1 100 ? -6.479 13.864 -54.490 1.00 41.91 100 LYS A N 1
ATOM 836 C CA . LYS A 1 100 ? -6.473 14.500 -55.826 1.00 41.91 100 LYS A CA 1
ATOM 837 C C . LYS A 1 100 ? -5.925 15.932 -55.885 1.00 41.91 100 LYS A C 1
ATOM 839 O O . LYS A 1 100 ? -5.536 16.345 -56.970 1.00 41.91 100 LYS A O 1
ATOM 844 N N . ASP A 1 101 ? -5.791 16.643 -54.764 1.00 49.78 101 ASP A N 1
ATOM 845 C CA . ASP A 1 101 ? -5.505 18.092 -54.803 1.00 49.78 101 ASP A CA 1
ATOM 846 C C . ASP A 1 101 ? -4.042 18.485 -54.522 1.00 49.78 101 ASP A C 1
ATOM 848 O O . ASP A 1 101 ? -3.678 19.655 -54.643 1.00 49.78 101 ASP A O 1
ATOM 852 N N . GLU A 1 102 ? -3.171 17.523 -54.205 1.00 43.00 102 GLU A N 1
ATOM 853 C CA . GLU A 1 102 ? -1.767 17.787 -53.834 1.00 43.00 102 GLU A CA 1
ATOM 854 C C . GLU A 1 102 ? -0.745 17.404 -54.925 1.00 43.00 102 GLU A C 1
ATOM 856 O O . GLU A 1 102 ? 0.452 17.611 -54.766 1.00 43.00 102 GLU A O 1
ATOM 861 N N . TYR A 1 103 ? -1.191 16.897 -56.081 1.00 44.03 103 TYR A N 1
ATOM 862 C CA . TYR A 1 103 ? -0.297 16.583 -57.210 1.00 44.03 103 TYR A CA 1
ATOM 863 C C . TYR A 1 103 ? -0.208 17.721 -58.249 1.00 44.03 103 TYR A C 1
ATOM 865 O O . TYR A 1 103 ? 0.788 17.853 -58.958 1.00 44.03 103 TYR A O 1
ATOM 873 N N . SER A 1 104 ? -1.212 18.604 -58.320 1.00 48.38 104 SER A N 1
ATOM 874 C CA . SER A 1 104 ? -1.302 19.628 -59.378 1.00 48.38 104 SER A CA 1
ATOM 875 C C . SER A 1 104 ? -0.618 20.964 -59.062 1.00 48.38 104 SER A C 1
ATOM 877 O O . SER A 1 104 ? -0.371 21.739 -59.986 1.00 48.38 104 SER A O 1
ATOM 879 N N . LYS A 1 105 ? -0.273 21.262 -57.800 1.00 51.56 105 LYS A N 1
ATOM 880 C CA . LYS A 1 105 ? 0.372 22.545 -57.441 1.00 51.56 105 LYS A CA 1
ATOM 881 C C . LYS A 1 105 ? 1.891 22.557 -57.638 1.00 51.56 105 LYS A C 1
ATOM 883 O O . LYS A 1 105 ? 2.439 23.608 -57.947 1.00 51.56 105 LYS A O 1
ATOM 888 N N . ARG A 1 106 ? 2.569 21.404 -57.560 1.00 47.22 106 ARG A N 1
ATOM 889 C CA . ARG A 1 106 ? 4.038 21.328 -57.701 1.00 47.22 106 ARG A CA 1
ATOM 890 C C . ARG A 1 106 ? 4.524 21.573 -59.137 1.00 47.22 106 ARG A C 1
ATOM 892 O O . ARG A 1 106 ? 5.630 22.056 -59.332 1.00 47.22 106 ARG A O 1
ATOM 899 N N . LYS A 1 107 ? 3.684 21.305 -60.145 1.00 46.56 107 LYS A N 1
ATOM 900 C CA . LYS A 1 107 ? 4.073 21.383 -61.567 1.00 46.56 107 LYS A CA 1
ATOM 901 C C . LYS A 1 107 ? 4.005 22.792 -62.173 1.00 46.56 107 LYS A C 1
ATOM 903 O O . LYS A 1 107 ? 4.587 23.015 -63.225 1.00 46.56 107 LYS A O 1
ATOM 908 N N . LYS A 1 108 ? 3.325 23.746 -61.520 1.00 48.69 108 LYS A N 1
ATOM 909 C CA . LYS A 1 108 ? 3.220 25.142 -61.995 1.00 48.69 108 LYS A CA 1
ATOM 910 C C . LYS A 1 108 ? 4.376 26.043 -61.549 1.00 48.69 108 LYS A C 1
ATOM 912 O O . LYS A 1 108 ? 4.556 27.096 -62.140 1.00 48.69 108 LYS A O 1
ATOM 917 N N . ALA A 1 109 ? 5.152 25.635 -60.544 1.00 47.38 109 ALA A N 1
ATOM 918 C CA . ALA A 1 109 ? 6.237 26.450 -59.993 1.00 47.38 109 ALA A CA 1
ATOM 919 C C . ALA A 1 109 ? 7.595 26.261 -60.704 1.00 47.38 109 ALA A C 1
ATOM 921 O O . ALA A 1 109 ? 8.477 27.088 -60.532 1.00 47.38 109 ALA A O 1
ATOM 922 N N . MET A 1 110 ? 7.771 25.211 -61.519 1.00 48.53 110 MET A N 1
ATOM 923 C CA . MET A 1 110 ? 9.067 24.853 -62.136 1.00 48.53 110 MET A CA 1
ATOM 924 C C . MET A 1 110 ? 9.289 25.395 -63.565 1.00 48.53 110 MET A C 1
ATOM 926 O O . MET A 1 110 ? 10.234 24.981 -64.221 1.00 48.53 110 MET A O 1
ATOM 930 N N . VAL A 1 111 ? 8.430 26.286 -64.079 1.00 55.59 111 VAL A N 1
ATOM 931 C CA . VAL A 1 111 ? 8.481 26.765 -65.486 1.00 55.59 111 VAL A CA 1
ATOM 932 C C . VAL A 1 111 ? 8.973 28.223 -65.607 1.00 55.59 111 VAL A C 1
ATOM 934 O O . VAL A 1 111 ? 9.032 28.763 -66.701 1.00 55.59 111 VAL A O 1
ATOM 937 N N . ALA A 1 112 ? 9.356 28.880 -64.508 1.00 48.91 112 ALA A N 1
ATOM 938 C CA . ALA A 1 112 ? 9.671 30.316 -64.508 1.00 48.91 112 ALA A CA 1
ATOM 939 C C . ALA A 1 112 ? 11.174 30.674 -64.561 1.00 48.91 112 ALA A C 1
ATOM 941 O O . ALA A 1 112 ? 11.514 31.827 -64.328 1.00 48.91 112 ALA A O 1
ATOM 942 N N . THR A 1 113 ? 12.076 29.730 -64.849 1.00 49.03 113 THR A N 1
ATOM 943 C CA . THR A 1 113 ? 13.538 29.977 -64.825 1.00 49.03 113 THR A CA 1
ATOM 944 C C . THR A 1 113 ? 14.258 29.560 -66.111 1.00 49.03 113 THR A C 1
ATOM 946 O O . THR A 1 113 ? 15.397 29.104 -66.056 1.00 49.03 113 THR A O 1
ATOM 949 N N . TRP A 1 114 ? 13.606 29.683 -67.268 1.00 48.47 114 TRP A N 1
ATOM 950 C CA . TRP A 1 114 ? 14.247 29.473 -68.572 1.00 48.47 114 TRP A CA 1
ATOM 951 C C . TRP A 1 114 ? 14.060 30.689 -69.479 1.00 48.47 114 TRP A C 1
ATOM 953 O O . TRP A 1 114 ? 13.121 30.745 -70.267 1.00 48.47 114 TRP A O 1
ATOM 963 N N . ASP A 1 115 ? 14.968 31.649 -69.309 1.00 42.88 115 ASP A N 1
ATOM 964 C CA . ASP A 1 115 ? 15.355 32.684 -70.278 1.00 42.88 115 ASP A CA 1
ATOM 965 C C . ASP A 1 115 ? 16.790 33.106 -69.874 1.00 42.88 115 ASP A C 1
ATOM 967 O O . ASP A 1 115 ? 16.986 33.620 -68.774 1.00 42.88 115 ASP A O 1
ATOM 971 N N . ASP A 1 116 ? 17.835 32.473 -70.412 1.00 42.25 116 ASP A N 1
ATOM 972 C CA . ASP A 1 116 ? 18.557 32.749 -71.672 1.00 42.25 116 ASP A CA 1
ATOM 973 C C . ASP A 1 116 ? 19.793 33.643 -71.448 1.00 42.25 116 ASP A C 1
ATOM 975 O O . ASP A 1 116 ? 19.700 34.870 -71.439 1.00 42.25 116 ASP A O 1
ATOM 979 N N . SER A 1 117 ? 20.947 32.998 -71.203 1.00 36.22 117 SER A N 1
ATOM 980 C CA . SER A 1 117 ? 22.315 33.369 -71.635 1.00 36.22 117 SER A CA 1
ATOM 981 C C . SER A 1 117 ? 23.379 32.646 -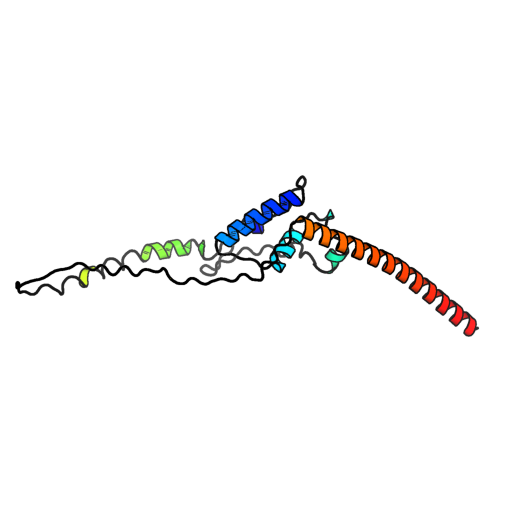70.786 1.00 36.22 117 SER A C 1
ATOM 983 O O . SER A 1 117 ? 23.358 32.711 -69.561 1.00 36.22 117 SER A O 1
ATOM 985 N N . ASP A 1 118 ? 24.339 32.009 -71.456 1.00 38.75 118 ASP A N 1
ATOM 986 C CA . ASP A 1 118 ? 25.580 31.400 -70.930 1.00 38.75 118 ASP A CA 1
ATOM 987 C C . ASP A 1 118 ? 26.765 32.029 -71.715 1.00 38.75 118 ASP A C 1
ATOM 989 O O . ASP A 1 118 ? 26.505 32.580 -72.793 1.00 38.75 118 ASP A O 1
ATOM 993 N N . PRO A 1 119 ? 28.065 31.888 -71.363 1.00 51.62 119 PRO A N 1
ATOM 994 C CA . PRO A 1 119 ? 28.714 31.515 -70.096 1.00 51.62 119 PRO A CA 1
ATOM 995 C C . PRO A 1 119 ? 29.874 32.483 -69.713 1.00 51.62 119 PRO A C 1
ATOM 997 O O . PRO A 1 119 ? 30.494 33.090 -70.586 1.00 51.62 119 PRO A O 1
ATOM 1000 N N . SER A 1 120 ? 30.281 32.575 -68.438 1.00 34.38 120 SER A N 1
ATOM 1001 C CA . SER A 1 120 ? 31.685 32.925 -68.124 1.00 34.38 120 SER A CA 1
ATOM 1002 C C . SER A 1 120 ? 32.122 32.597 -66.690 1.00 34.38 120 SER A C 1
ATOM 1004 O O . SER A 1 120 ? 31.652 33.195 -65.731 1.00 34.38 120 SER A O 1
ATOM 1006 N N . SER A 1 121 ? 33.105 31.697 -66.633 1.00 39.84 121 SER A N 1
ATOM 1007 C CA . SER A 1 121 ? 34.308 31.691 -65.788 1.00 39.84 121 SER A CA 1
ATOM 1008 C C . SER A 1 121 ? 34.223 31.605 -64.252 1.00 39.84 121 SER A C 1
ATOM 1010 O O . SER A 1 121 ? 33.925 32.568 -63.556 1.00 39.84 121 SER A O 1
ATOM 1012 N N . SER A 1 122 ? 34.768 30.464 -63.807 1.00 42.59 122 SER A N 1
ATOM 1013 C CA . SER A 1 122 ? 35.823 30.266 -62.793 1.00 42.59 122 SER A CA 1
ATOM 1014 C C . SER A 1 122 ? 35.500 30.155 -61.296 1.00 42.59 122 SER A C 1
ATOM 1016 O O . SER A 1 122 ? 34.961 31.063 -60.679 1.00 42.59 122 SER A O 1
ATOM 1018 N N . GLU A 1 123 ? 36.066 29.054 -60.781 1.00 38.88 123 GLU A N 1
ATOM 1019 C CA . GLU A 1 123 ? 36.679 28.793 -59.470 1.00 38.88 123 GLU A CA 1
ATOM 1020 C C . GLU A 1 123 ? 35.850 28.163 -58.331 1.00 38.88 123 GLU A C 1
ATOM 1022 O O . GLU A 1 123 ? 35.020 28.791 -57.691 1.00 38.88 123 GLU A O 1
ATOM 1027 N N . GLU A 1 124 ? 36.202 26.883 -58.114 1.00 39.38 124 GLU A N 1
ATOM 1028 C CA . GLU A 1 124 ? 36.623 26.246 -56.853 1.00 39.38 124 GLU A CA 1
ATOM 1029 C C . GLU A 1 124 ? 35.611 26.064 -55.711 1.00 39.38 124 GLU A C 1
ATOM 1031 O O . GLU A 1 124 ? 35.019 27.000 -55.188 1.00 39.38 124 GLU A O 1
ATOM 1036 N N . GLY A 1 125 ? 35.599 24.824 -55.209 1.00 34.72 125 GLY A N 1
ATOM 1037 C CA . GLY A 1 125 ? 35.522 24.576 -53.771 1.00 34.72 125 GLY A CA 1
ATOM 1038 C C . GLY A 1 125 ? 34.140 24.242 -53.237 1.00 34.72 125 GLY A C 1
ATOM 1039 O O . GLY A 1 125 ? 33.317 25.112 -52.987 1.00 34.72 125 GLY A O 1
ATOM 1040 N N . SER A 1 126 ? 33.919 22.950 -53.012 1.00 45.94 126 SER A N 1
ATOM 1041 C CA . SER A 1 126 ? 32.842 22.425 -52.179 1.00 45.94 126 SER A CA 1
ATOM 1042 C C . SER A 1 126 ? 32.883 23.026 -50.776 1.00 45.94 126 SER A C 1
ATOM 1044 O O . SER A 1 126 ? 33.948 23.008 -50.170 1.00 45.94 126 SER A O 1
ATOM 1046 N N . ASP A 1 127 ? 31.732 23.399 -50.224 1.00 38.25 127 ASP A N 1
ATOM 1047 C CA . ASP A 1 127 ? 31.493 23.245 -48.790 1.00 38.25 127 ASP A CA 1
ATOM 1048 C C . ASP A 1 127 ? 30.009 22.963 -48.551 1.00 38.25 127 ASP A C 1
ATOM 1050 O O . ASP A 1 127 ? 29.112 23.751 -48.854 1.00 38.25 127 ASP A O 1
ATOM 1054 N N . GLU A 1 128 ? 29.768 21.750 -48.075 1.00 45.81 128 GLU A N 1
ATOM 1055 C CA . GLU A 1 128 ? 28.477 21.218 -47.685 1.00 45.81 128 GLU A CA 1
ATOM 1056 C C . GLU A 1 128 ? 28.299 21.555 -46.204 1.00 45.81 128 GLU A C 1
ATOM 1058 O O . GLU A 1 128 ? 28.978 20.989 -45.347 1.00 45.81 128 GLU A O 1
ATOM 1063 N N . GLU A 1 129 ? 27.439 22.526 -45.887 1.00 49.53 129 GLU A N 1
ATOM 1064 C CA . GLU A 1 129 ? 27.152 22.892 -44.498 1.00 49.53 129 GLU A CA 1
ATOM 1065 C C . GLU A 1 129 ? 26.381 21.762 -43.797 1.00 49.53 129 GLU A C 1
ATOM 1067 O O . GLU A 1 129 ? 25.149 21.715 -43.771 1.00 49.53 129 GLU A O 1
ATOM 1072 N N . VAL A 1 130 ? 27.122 20.825 -43.208 1.00 49.31 130 VAL A N 1
ATOM 1073 C CA . VAL A 1 130 ? 26.592 19.857 -42.250 1.00 49.31 130 VAL A CA 1
ATOM 1074 C C . VAL A 1 130 ? 26.460 20.575 -40.909 1.00 49.31 130 VAL A C 1
ATOM 1076 O O . VAL A 1 130 ? 27.436 20.766 -40.186 1.00 49.31 130 VAL A O 1
ATOM 1079 N N . ALA A 1 131 ? 25.241 20.991 -40.569 1.00 44.62 131 ALA A N 1
ATOM 1080 C CA . ALA A 1 131 ? 24.914 21.477 -39.234 1.00 44.62 131 ALA A CA 1
ATOM 1081 C C . ALA A 1 131 ? 25.135 20.346 -38.212 1.00 44.62 131 ALA A C 1
ATOM 1083 O O . ALA A 1 131 ? 24.295 19.460 -38.047 1.00 44.62 131 ALA A O 1
ATOM 1084 N N . ASN A 1 132 ? 26.292 20.364 -37.551 1.00 45.03 132 ASN A N 1
ATOM 1085 C CA . ASN A 1 132 ? 26.648 19.438 -36.487 1.00 45.03 132 ASN A CA 1
ATOM 1086 C C . ASN A 1 132 ? 25.810 19.767 -35.236 1.00 45.03 132 ASN A C 1
ATOM 1088 O O . ASN A 1 132 ? 26.125 20.691 -34.488 1.00 45.03 132 ASN A O 1
ATOM 1092 N N . ILE A 1 133 ? 24.711 19.036 -35.029 1.00 50.97 133 ILE A N 1
ATOM 1093 C CA . ILE A 1 133 ? 23.924 19.023 -33.782 1.00 50.97 133 ILE A CA 1
ATOM 1094 C C . ILE A 1 133 ? 24.677 18.163 -32.756 1.00 50.97 133 ILE A C 1
ATOM 1096 O O . ILE A 1 133 ? 24.222 17.100 -32.376 1.00 50.97 133 ILE A O 1
ATOM 1100 N N . ASP A 1 134 ? 25.867 18.593 -32.348 1.00 42.66 134 ASP A N 1
ATOM 1101 C CA . ASP A 1 134 ? 26.609 17.967 -31.249 1.00 42.66 134 ASP A CA 1
ATOM 1102 C C . ASP A 1 134 ? 27.483 19.029 -30.578 1.00 42.66 134 ASP A C 1
ATOM 1104 O O . ASP A 1 134 ? 28.621 19.253 -30.984 1.00 42.66 134 ASP A O 1
ATOM 1108 N N . PHE A 1 135 ? 26.889 19.740 -29.612 1.00 44.50 135 PHE A N 1
ATOM 1109 C CA . PHE A 1 135 ? 27.518 20.204 -28.363 1.00 44.50 135 PHE A CA 1
ATOM 1110 C C . PHE A 1 135 ? 26.471 20.925 -27.490 1.00 44.50 135 PHE A C 1
ATOM 1112 O O . PHE A 1 135 ? 26.452 22.146 -27.346 1.00 44.50 135 PHE A O 1
ATOM 1119 N N . MET A 1 136 ? 25.555 20.157 -26.908 1.00 55.41 136 MET A N 1
ATOM 1120 C CA . MET A 1 136 ? 24.996 20.510 -25.603 1.00 55.41 136 MET A CA 1
ATOM 1121 C C . MET A 1 136 ? 25.250 19.317 -24.692 1.00 55.41 136 MET A C 1
ATOM 1123 O O . MET A 1 136 ? 24.405 18.444 -24.523 1.00 55.41 136 MET A O 1
ATOM 1127 N N . GLU A 1 137 ? 26.471 19.281 -24.164 1.00 51.94 137 GLU A N 1
ATOM 1128 C CA . GLU A 1 137 ? 26.766 18.668 -22.878 1.00 51.94 137 GLU A CA 1
ATOM 1129 C C . GLU A 1 137 ? 25.913 19.415 -21.847 1.00 51.94 137 GLU A C 1
ATOM 1131 O O . GLU A 1 137 ? 26.245 20.509 -21.395 1.00 51.94 137 GLU A O 1
ATOM 1136 N N . ILE A 1 138 ? 24.722 18.884 -21.588 1.00 55.12 138 ILE A N 1
ATOM 1137 C CA . ILE A 1 138 ? 24.042 19.156 -20.335 1.00 55.12 138 ILE A CA 1
ATOM 1138 C C . ILE A 1 138 ? 24.683 18.154 -19.387 1.00 55.12 138 ILE A C 1
ATOM 1140 O O . ILE A 1 138 ? 24.421 16.954 -19.476 1.00 55.12 138 ILE A O 1
ATOM 1144 N N . GLU A 1 139 ? 25.596 18.635 -18.548 1.00 53.38 139 GLU A N 1
ATOM 1145 C CA . GLU A 1 139 ? 25.918 17.956 -17.300 1.00 53.38 139 GLU A CA 1
ATOM 1146 C C . GLU A 1 139 ? 24.612 17.924 -16.495 1.00 53.38 139 GLU A C 1
ATOM 1148 O O . GLU A 1 139 ? 24.312 18.824 -15.712 1.00 53.38 139 GLU A O 1
ATOM 1153 N N . ASP A 1 140 ? 23.770 16.924 -16.762 1.00 56.81 140 ASP A N 1
ATOM 1154 C CA . ASP A 1 140 ? 22.701 16.543 -15.855 1.00 56.81 140 ASP A CA 1
ATOM 1155 C C . ASP A 1 140 ? 23.403 15.926 -14.643 1.00 56.81 140 ASP A C 1
ATOM 1157 O O . ASP A 1 140 ? 23.615 14.717 -14.536 1.00 56.81 140 ASP A O 1
ATOM 1161 N N . GLU A 1 141 ? 23.838 16.803 -13.742 1.00 54.38 141 GLU A N 1
ATOM 1162 C CA . GLU A 1 141 ? 24.089 16.477 -12.349 1.00 54.38 141 GLU A CA 1
ATOM 1163 C C . GLU A 1 141 ? 22.757 15.990 -11.757 1.00 54.38 141 GLU A C 1
ATOM 1165 O O . GLU A 1 141 ? 22.005 16.721 -11.110 1.00 54.38 141 GLU A O 1
ATOM 1170 N N . ASP A 1 142 ? 22.439 14.717 -11.988 1.00 58.22 142 ASP A N 1
ATOM 1171 C CA . ASP A 1 142 ? 21.463 13.969 -11.204 1.00 58.22 142 ASP A CA 1
ATOM 1172 C C . ASP A 1 142 ? 22.031 13.760 -9.778 1.00 58.22 142 ASP A C 1
ATOM 1174 O O . ASP A 1 142 ? 22.163 12.642 -9.284 1.00 58.22 142 ASP A O 1
ATOM 1178 N N . GLU A 1 143 ? 22.351 14.839 -9.051 1.00 56.59 143 GLU A N 1
ATOM 1179 C CA . GLU A 1 143 ? 22.805 14.805 -7.648 1.00 56.59 143 GLU A CA 1
ATOM 1180 C C . GLU A 1 143 ? 21.671 14.469 -6.659 1.00 56.59 143 GLU A C 1
ATOM 1182 O O . GLU A 1 143 ? 21.708 14.836 -5.486 1.00 56.59 143 GLU A O 1
ATOM 1187 N N . ASN A 1 144 ? 20.616 13.780 -7.098 1.00 56.28 144 ASN A N 1
ATOM 1188 C CA . ASN A 1 144 ? 19.530 13.355 -6.215 1.00 56.28 144 ASN A CA 1
ATOM 1189 C C . ASN A 1 144 ? 19.034 11.928 -6.483 1.00 56.28 144 ASN A C 1
ATOM 1191 O O . ASN A 1 144 ? 17.965 11.554 -5.989 1.00 56.28 144 ASN A O 1
ATOM 1195 N N . GLU A 1 145 ? 19.788 11.096 -7.207 1.00 55.06 145 GLU A N 1
ATOM 1196 C CA . GLU A 1 145 ? 19.510 9.659 -7.229 1.00 55.06 145 GLU A CA 1
ATOM 1197 C C . GLU A 1 145 ? 20.094 9.008 -5.965 1.00 55.06 145 GLU A C 1
ATOM 1199 O O . GLU A 1 145 ? 21.233 8.544 -5.918 1.00 55.06 145 GLU A O 1
ATOM 1204 N N . VAL A 1 146 ? 19.306 9.013 -4.884 1.00 58.97 146 VAL A N 1
ATOM 1205 C CA . VAL A 1 146 ? 19.646 8.269 -3.666 1.00 58.97 146 VAL A CA 1
ATOM 1206 C C . VAL A 1 146 ? 19.521 6.778 -3.978 1.00 58.97 146 VAL A C 1
ATOM 1208 O O . VAL A 1 146 ? 18.444 6.188 -3.886 1.00 58.97 146 VAL A O 1
ATOM 1211 N N . ASN A 1 147 ? 20.636 6.184 -4.392 1.00 62.53 147 ASN A N 1
ATOM 1212 C CA . ASN A 1 147 ? 20.763 4.767 -4.707 1.00 62.53 147 ASN A CA 1
ATOM 1213 C C . ASN A 1 147 ? 20.763 3.931 -3.420 1.00 62.53 147 ASN A C 1
ATOM 1215 O O . ASN A 1 147 ? 21.800 3.430 -2.991 1.00 62.53 147 ASN A O 1
ATOM 1219 N N . PHE A 1 148 ? 19.597 3.786 -2.787 1.00 69.81 148 PHE A N 1
ATOM 1220 C CA . PHE A 1 148 ? 19.416 2.777 -1.746 1.00 69.81 148 PHE A CA 1
ATOM 1221 C C . PHE A 1 148 ? 19.525 1.392 -2.373 1.00 69.81 148 PHE A C 1
ATOM 1223 O O . PHE A 1 148 ? 18.874 1.094 -3.379 1.00 69.81 148 PHE A O 1
ATOM 1230 N N . THR A 1 149 ? 20.314 0.522 -1.754 1.00 83.62 149 THR A N 1
ATOM 1231 C CA . THR A 1 149 ? 20.312 -0.887 -2.139 1.00 83.62 149 THR A CA 1
ATOM 1232 C C . THR A 1 149 ? 18.950 -1.508 -1.806 1.00 83.62 149 THR A C 1
ATOM 1234 O O . THR A 1 149 ? 18.251 -1.074 -0.885 1.00 83.62 149 THR A O 1
ATOM 1237 N N . PHE A 1 150 ? 18.534 -2.531 -2.560 1.00 83.00 150 PHE A N 1
ATOM 1238 C CA . PHE A 1 150 ? 17.281 -3.243 -2.273 1.00 83.00 150 PHE A CA 1
ATOM 1239 C C . PHE A 1 150 ? 17.250 -3.762 -0.826 1.00 83.00 150 PHE A C 1
ATOM 1241 O O . PHE A 1 150 ? 16.219 -3.669 -0.162 1.00 83.00 150 PHE A O 1
ATOM 1248 N N . ASP A 1 151 ? 18.395 -4.222 -0.320 1.00 84.75 151 ASP A N 1
ATOM 1249 C CA . ASP A 1 151 ? 18.549 -4.712 1.050 1.00 84.75 151 ASP A CA 1
ATOM 1250 C C . ASP A 1 151 ? 18.352 -3.603 2.095 1.00 84.75 151 ASP A C 1
ATOM 1252 O O . ASP A 1 151 ? 17.675 -3.814 3.103 1.00 84.75 151 ASP A O 1
ATOM 1256 N N . GLU A 1 152 ? 18.872 -2.396 1.849 1.00 88.94 152 GLU A N 1
ATOM 1257 C CA . GLU A 1 152 ? 18.639 -1.232 2.713 1.00 88.94 152 GLU A CA 1
ATOM 1258 C C . GLU A 1 152 ? 17.163 -0.841 2.754 1.00 88.94 152 GLU A C 1
ATOM 1260 O O . GLU A 1 152 ? 16.616 -0.590 3.833 1.00 88.94 152 GLU A O 1
ATOM 1265 N N . LEU A 1 153 ? 16.500 -0.829 1.595 1.00 87.25 153 LEU A N 1
ATOM 1266 C CA . LEU A 1 153 ? 15.078 -0.513 1.505 1.00 87.25 153 LEU A CA 1
ATOM 1267 C C . LEU A 1 153 ? 14.225 -1.571 2.216 1.00 87.25 153 LEU A C 1
ATOM 1269 O O . LEU A 1 153 ? 13.298 -1.229 2.956 1.00 87.25 153 LEU A O 1
ATOM 1273 N N . GLN A 1 154 ? 14.555 -2.847 2.022 1.00 84.50 154 GLN A N 1
ATOM 1274 C CA . GLN A 1 154 ? 13.880 -3.972 2.657 1.00 84.50 154 GLN A CA 1
ATOM 1275 C C . GLN A 1 154 ? 14.026 -3.908 4.184 1.00 84.50 154 GLN A C 1
ATOM 1277 O O . GLN A 1 154 ? 13.029 -4.006 4.900 1.00 84.50 154 GLN A O 1
ATOM 1282 N N . ASN A 1 155 ? 15.238 -3.659 4.683 1.00 91.38 155 ASN A N 1
ATOM 1283 C CA . ASN A 1 155 ? 15.506 -3.511 6.111 1.00 91.38 155 ASN A CA 1
ATOM 1284 C C . ASN A 1 155 ? 14.777 -2.295 6.710 1.00 91.38 155 ASN A C 1
ATOM 1286 O O . ASN A 1 155 ? 14.165 -2.392 7.774 1.00 91.38 155 ASN A O 1
ATOM 1290 N N . ALA A 1 156 ? 14.782 -1.147 6.026 1.00 91.75 156 ALA A N 1
ATOM 1291 C CA . ALA A 1 156 ? 14.047 0.037 6.470 1.00 91.75 156 ALA A CA 1
ATOM 1292 C C . ALA A 1 156 ? 12.533 -0.224 6.547 1.00 91.75 156 ALA A C 1
ATOM 1294 O O . ALA A 1 156 ? 11.884 0.165 7.522 1.00 91.75 156 ALA A O 1
ATOM 1295 N N . TYR A 1 157 ? 11.974 -0.920 5.553 1.00 90.88 157 TYR A N 1
ATOM 1296 C CA . TYR A 1 157 ? 10.566 -1.308 5.543 1.00 90.88 157 TYR A CA 1
ATOM 1297 C C . TYR A 1 157 ? 10.222 -2.262 6.693 1.00 90.88 157 TYR A C 1
ATOM 1299 O O . TYR A 1 157 ? 9.220 -2.057 7.379 1.00 90.88 157 TYR A O 1
ATOM 1307 N N . GLU A 1 158 ? 11.046 -3.281 6.931 1.00 94.88 158 GLU A N 1
ATOM 1308 C CA . GLU A 1 158 ? 10.824 -4.261 7.996 1.00 94.88 158 GLU A CA 1
ATOM 1309 C C . GLU A 1 158 ? 10.900 -3.617 9.386 1.00 94.88 158 GLU A C 1
ATOM 1311 O O . GLU A 1 158 ? 10.018 -3.829 10.222 1.00 94.88 158 GLU A O 1
ATOM 1316 N N . ASN A 1 159 ? 11.875 -2.731 9.606 1.00 93.88 159 ASN A N 1
ATOM 1317 C CA . ASN A 1 159 ? 11.976 -1.949 10.838 1.00 93.88 159 ASN A CA 1
ATOM 1318 C C . ASN A 1 159 ? 10.739 -1.069 11.054 1.00 93.88 159 ASN A C 1
ATOM 1320 O O . ASN A 1 159 ? 10.137 -1.096 12.131 1.00 93.88 159 ASN A O 1
ATOM 1324 N N . LEU A 1 160 ? 10.302 -0.351 10.015 1.00 95.12 160 LEU A N 1
ATOM 1325 C CA . LEU A 1 160 ? 9.097 0.474 10.073 1.00 95.12 160 LEU A CA 1
ATOM 1326 C C . LEU A 1 160 ? 7.842 -0.363 10.371 1.00 95.12 160 LEU A C 1
ATOM 1328 O O . LEU A 1 160 ? 6.968 0.059 11.133 1.00 95.12 160 LEU A O 1
ATOM 1332 N N . PHE A 1 161 ? 7.743 -1.556 9.784 1.00 90.62 161 PHE A N 1
ATOM 1333 C CA . PHE A 1 161 ? 6.632 -2.470 10.016 1.00 90.62 161 PHE A CA 1
ATOM 1334 C C . PHE A 1 161 ? 6.601 -2.979 11.465 1.00 90.62 161 PHE A C 1
ATOM 1336 O O . PHE A 1 161 ? 5.544 -2.953 12.105 1.00 90.62 161 PHE A O 1
ATOM 1343 N N . ASN A 1 162 ? 7.756 -3.355 12.015 1.00 93.00 162 ASN A N 1
ATOM 1344 C CA . ASN A 1 162 ? 7.889 -3.784 13.407 1.00 93.00 162 ASN A CA 1
ATOM 1345 C C . ASN A 1 162 ? 7.518 -2.659 14.387 1.00 93.00 162 ASN A C 1
ATOM 1347 O O . ASN A 1 162 ? 6.789 -2.874 15.361 1.00 93.00 162 ASN A O 1
ATOM 1351 N N . GLU A 1 163 ? 7.958 -1.425 14.125 1.00 95.44 163 GLU A N 1
ATOM 1352 C CA . GLU A 1 163 ? 7.555 -0.262 14.921 1.00 95.44 163 GLU A CA 1
ATOM 1353 C C . GLU A 1 163 ? 6.046 -0.010 14.859 1.00 95.44 163 GLU A C 1
ATOM 1355 O O . GLU A 1 163 ? 5.404 0.213 15.892 1.00 95.44 163 GLU A O 1
ATOM 1360 N N . TYR A 1 164 ? 5.456 -0.098 13.665 1.00 93.56 164 TYR A N 1
ATOM 1361 C CA . TYR A 1 164 ? 4.015 0.028 13.484 1.00 93.56 164 TYR A CA 1
ATOM 1362 C C . TYR A 1 164 ? 3.241 -1.011 14.308 1.00 93.56 164 TYR A C 1
ATOM 1364 O O . TYR A 1 164 ? 2.254 -0.665 14.970 1.00 93.56 164 TYR A O 1
ATOM 1372 N N . GLU A 1 165 ? 3.681 -2.271 14.312 1.00 95.06 165 GLU A N 1
ATOM 1373 C CA . GLU A 1 165 ? 3.049 -3.328 15.100 1.00 95.06 165 GLU A CA 1
ATOM 1374 C C . GLU A 1 165 ? 3.135 -3.039 16.606 1.00 95.06 165 GLU A C 1
ATOM 1376 O O . GLU A 1 165 ? 2.119 -3.089 17.312 1.00 95.06 165 GLU A O 1
ATOM 1381 N N . ASN A 1 166 ? 4.307 -2.619 17.087 1.00 94.69 166 ASN A N 1
ATOM 1382 C CA . ASN A 1 166 ? 4.517 -2.222 18.479 1.00 94.69 166 ASN A CA 1
ATOM 1383 C C . ASN A 1 166 ? 3.595 -1.069 18.904 1.00 94.69 166 ASN A C 1
ATOM 1385 O O . ASN A 1 166 ? 2.960 -1.118 19.966 1.00 94.69 166 ASN A O 1
ATOM 1389 N N . VAL A 1 167 ? 3.460 -0.041 18.062 1.00 96.56 167 VAL A N 1
ATOM 1390 C CA . VAL A 1 167 ? 2.529 1.074 18.294 1.00 96.56 167 VAL A CA 1
ATOM 1391 C C . VAL A 1 167 ? 1.082 0.578 18.326 1.00 96.56 167 VAL A C 1
ATOM 1393 O O . VAL A 1 167 ? 0.304 0.978 19.197 1.00 96.56 167 VAL A O 1
ATOM 1396 N N . CYS A 1 168 ? 0.706 -0.335 17.430 1.00 95.31 168 CYS A N 1
ATOM 1397 C CA . CYS A 1 168 ? -0.626 -0.935 17.425 1.00 95.31 168 CYS A CA 1
ATOM 1398 C C . CYS A 1 168 ? -0.922 -1.708 18.718 1.00 95.31 168 CYS A C 1
ATOM 1400 O O . CYS A 1 168 ? -2.030 -1.600 19.254 1.00 95.31 168 CYS A O 1
ATOM 1402 N N . LEU A 1 169 ? 0.042 -2.465 19.245 1.00 95.44 169 LEU A N 1
ATOM 1403 C CA . LEU A 1 169 ? -0.094 -3.182 20.515 1.00 95.44 169 LEU A CA 1
ATOM 1404 C C . LEU A 1 169 ? -0.243 -2.219 21.698 1.00 95.44 169 LEU A C 1
ATOM 1406 O O . LEU A 1 169 ? -1.170 -2.381 22.500 1.00 95.44 169 LEU A O 1
ATOM 1410 N N . ARG A 1 170 ? 0.587 -1.170 21.767 1.00 95.75 170 ARG A N 1
ATOM 1411 C CA . ARG A 1 170 ? 0.454 -0.119 22.791 1.00 95.75 170 ARG A CA 1
ATOM 1412 C C . ARG A 1 170 ? -0.913 0.550 22.737 1.00 95.75 170 ARG A C 1
ATOM 1414 O O . ARG A 1 170 ? -1.566 0.660 23.769 1.00 95.75 170 ARG A O 1
ATOM 1421 N N . ASN A 1 171 ? -1.398 0.909 21.551 1.00 93.00 171 ASN A N 1
ATOM 1422 C CA . ASN A 1 171 ? -2.720 1.517 21.391 1.00 93.00 171 ASN A CA 1
ATOM 1423 C C . ASN A 1 171 ? -3.859 0.594 21.840 1.00 93.00 171 ASN A C 1
ATOM 1425 O O . ASN A 1 171 ? -4.813 1.056 22.466 1.00 93.00 171 ASN A O 1
ATOM 1429 N N . LYS A 1 172 ? -3.767 -0.717 21.576 1.00 96.69 172 LYS A N 1
ATOM 1430 C CA . LYS A 1 172 ? -4.738 -1.688 22.109 1.00 96.69 172 LYS A CA 1
ATOM 1431 C C . LYS A 1 172 ? -4.731 -1.695 23.640 1.00 96.69 172 LYS A C 1
ATOM 1433 O O . LYS A 1 172 ? -5.805 -1.729 24.235 1.00 96.69 172 LYS A O 1
ATOM 1438 N N . SER A 1 173 ? -3.551 -1.653 24.261 1.00 95.44 173 SER A N 1
ATOM 1439 C CA . SER A 1 173 ? -3.407 -1.600 25.721 1.00 95.44 173 SER A CA 1
ATOM 1440 C C . SER A 1 173 ? -3.972 -0.299 26.302 1.00 95.44 173 SER A C 1
ATOM 1442 O O . SER A 1 173 ? -4.854 -0.334 27.156 1.00 95.44 173 SER A O 1
ATOM 1444 N N . LEU A 1 174 ? -3.579 0.851 25.747 1.00 95.81 174 LEU A N 1
ATOM 1445 C CA . LEU A 1 174 ? -4.080 2.166 26.155 1.00 95.81 174 LEU A CA 1
ATOM 1446 C C . LEU A 1 174 ? -5.599 2.267 26.033 1.00 95.81 174 LEU A C 1
ATOM 1448 O O . LEU A 1 174 ? -6.251 2.787 26.930 1.00 95.81 174 LEU A O 1
ATOM 1452 N N . LYS A 1 175 ? -6.186 1.712 24.967 1.00 97.56 175 LYS A N 1
ATOM 1453 C CA . LYS A 1 175 ? -7.641 1.688 24.800 1.00 97.56 175 LYS A CA 1
ATOM 1454 C C . LYS A 1 175 ? -8.334 0.873 25.895 1.00 97.56 175 LYS A C 1
ATOM 1456 O O . LYS A 1 175 ? -9.368 1.306 26.394 1.00 97.56 175 LYS A O 1
ATOM 1461 N N . LYS A 1 176 ? -7.781 -0.283 26.281 1.00 97.31 176 LYS A N 1
ATOM 1462 C CA . LYS A 1 176 ? -8.309 -1.080 27.404 1.00 97.31 176 LYS A CA 1
ATOM 1463 C C . LYS A 1 176 ? -8.218 -0.302 28.717 1.00 97.31 176 LYS A C 1
ATOM 1465 O O . LYS A 1 176 ? -9.207 -0.237 29.441 1.00 97.31 176 LYS A O 1
ATOM 1470 N N . ASN A 1 177 ? -7.078 0.338 28.974 1.00 96.19 177 ASN A N 1
ATOM 1471 C CA . ASN A 1 177 ? -6.866 1.140 30.178 1.00 96.19 177 ASN A CA 1
ATOM 1472 C C . ASN A 1 177 ? -7.826 2.335 30.235 1.00 96.19 177 ASN A C 1
ATOM 1474 O O . ASN A 1 177 ? -8.459 2.553 31.261 1.00 96.19 177 ASN A O 1
ATOM 1478 N N . ALA A 1 178 ? -8.016 3.049 29.123 1.00 96.88 178 ALA A N 1
ATOM 1479 C CA . ALA A 1 178 ? -8.952 4.167 29.039 1.00 96.88 178 ALA A CA 1
ATOM 1480 C C . ALA A 1 178 ? -10.399 3.734 29.331 1.00 96.88 178 ALA A C 1
ATOM 1482 O O . ALA A 1 178 ? -11.106 4.420 30.066 1.00 96.88 178 ALA A O 1
ATOM 1483 N N . ILE A 1 179 ? -10.833 2.577 28.813 1.00 97.25 179 ILE A N 1
ATOM 1484 C CA . ILE A 1 179 ? -12.164 2.022 29.114 1.00 97.25 179 ILE A CA 1
ATOM 1485 C C . ILE A 1 179 ? -12.274 1.669 30.604 1.00 97.25 179 ILE A C 1
ATOM 1487 O O . ILE A 1 179 ? -13.275 1.999 31.234 1.00 97.25 179 ILE A O 1
ATOM 1491 N N . SER A 1 180 ? -11.242 1.038 31.172 1.00 96.50 180 SER A N 1
ATOM 1492 C CA . SER A 1 180 ? -11.201 0.677 32.593 1.00 96.50 180 SER A CA 1
ATOM 1493 C C . SER A 1 180 ? -11.316 1.905 33.497 1.00 96.50 180 SER A C 1
ATOM 1495 O O . SER A 1 180 ? -12.180 1.942 34.368 1.00 96.50 180 SER A O 1
ATOM 1497 N N . MET A 1 181 ? -10.504 2.934 33.244 1.00 96.19 181 MET A N 1
ATOM 1498 C CA . MET A 1 181 ? -10.545 4.193 33.993 1.00 96.19 181 MET A CA 1
ATOM 1499 C C . MET A 1 181 ? -11.885 4.916 33.828 1.00 96.19 181 MET A C 1
ATOM 1501 O O . MET A 1 181 ? -12.406 5.470 34.789 1.00 96.19 181 MET A O 1
ATOM 1505 N N . SER A 1 182 ? -12.478 4.890 32.628 1.00 96.94 182 SER A N 1
ATOM 1506 C CA . SER A 1 182 ? -13.799 5.500 32.401 1.00 96.94 182 SER A CA 1
ATOM 1507 C C . SER A 1 182 ? -14.872 4.851 33.280 1.00 96.94 182 SER A C 1
ATOM 1509 O O . SER A 1 182 ? -15.674 5.553 33.889 1.00 96.94 182 SER A O 1
ATOM 1511 N N . LYS A 1 183 ? -14.841 3.517 33.402 1.00 96.38 183 LYS A N 1
ATOM 1512 C CA . LYS A 1 183 ? -15.760 2.764 34.265 1.00 96.38 183 LYS A CA 1
ATOM 1513 C C . LYS A 1 183 ? -15.554 3.085 35.748 1.00 96.38 183 LYS A C 1
ATOM 1515 O O . LYS A 1 183 ? -16.520 3.199 36.494 1.00 96.38 183 LYS A O 1
ATOM 1520 N N . GLU A 1 184 ? -14.306 3.244 36.178 1.00 96.44 184 GLU A N 1
ATOM 1521 C CA . GLU A 1 184 ? -13.979 3.626 37.556 1.00 96.44 184 GLU A CA 1
ATOM 1522 C C . GLU A 1 184 ? -14.494 5.032 37.896 1.00 96.44 184 GLU A C 1
ATOM 1524 O O . GLU A 1 184 ? -15.118 5.227 38.938 1.00 96.44 184 GLU A O 1
ATOM 1529 N N . ILE A 1 185 ? -14.339 5.992 36.977 1.00 95.00 185 ILE A N 1
ATOM 1530 C CA . ILE A 1 185 ? -14.896 7.345 37.119 1.00 95.00 185 ILE A CA 1
ATOM 1531 C C . ILE A 1 185 ? -16.426 7.308 37.244 1.00 95.00 185 ILE A C 1
ATOM 1533 O O . ILE A 1 185 ? -16.985 8.029 38.069 1.00 95.00 185 ILE A O 1
ATOM 1537 N N . GLU A 1 186 ? -17.120 6.498 36.438 1.00 95.75 186 GLU A N 1
ATOM 1538 C CA . GLU A 1 186 ? -18.579 6.340 36.537 1.00 95.75 186 GLU A CA 1
ATOM 1539 C C . GLU A 1 186 ? -19.009 5.758 37.888 1.00 95.75 186 GLU A C 1
ATOM 1541 O O . GLU A 1 186 ? -19.941 6.278 38.506 1.00 95.75 186 GLU A O 1
ATOM 1546 N N . ASN A 1 187 ? -18.303 4.737 38.382 1.00 95.19 187 ASN A N 1
ATOM 1547 C CA . ASN A 1 187 ? -18.579 4.145 39.690 1.00 95.19 187 ASN A CA 1
ATOM 1548 C C . ASN A 1 187 ? -18.419 5.175 40.815 1.00 95.19 187 ASN A C 1
ATOM 1550 O O . ASN A 1 187 ? -19.352 5.365 41.595 1.00 95.19 187 ASN A O 1
ATOM 1554 N N . LEU A 1 188 ? -17.294 5.897 40.853 1.00 95.31 188 LEU A N 1
ATOM 1555 C CA . LEU A 1 188 ? -17.040 6.930 41.864 1.00 95.31 188 LEU A CA 1
ATOM 1556 C C . LEU A 1 188 ? -18.081 8.056 41.805 1.00 95.31 188 LEU A C 1
ATOM 1558 O O . LEU A 1 188 ? -18.567 8.511 42.837 1.00 95.31 188 LEU A O 1
ATOM 1562 N N . LYS A 1 189 ? -18.494 8.477 40.601 1.00 95.12 189 LYS A N 1
ATOM 1563 C CA . LYS A 1 189 ? -19.593 9.443 40.436 1.00 95.12 189 LYS A CA 1
ATOM 1564 C C . LYS A 1 189 ? -20.908 8.922 41.016 1.00 95.12 189 LYS A C 1
ATOM 1566 O O . LYS A 1 189 ? -21.646 9.697 41.619 1.00 95.12 189 LYS A O 1
ATOM 1571 N N . SER A 1 190 ? -21.204 7.633 40.845 1.00 93.00 190 SER A N 1
ATOM 1572 C CA . SER A 1 190 ? -22.416 7.019 41.396 1.00 93.00 190 SER A CA 1
ATOM 1573 C C . SER A 1 190 ? -22.386 6.891 42.922 1.00 93.00 190 SER A C 1
ATOM 1575 O O . SER A 1 190 ? -23.433 6.999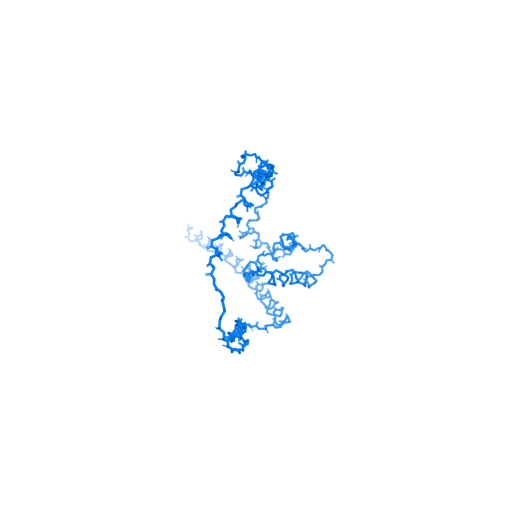 43.553 1.00 93.00 190 SER A O 1
ATOM 1577 N N . GLU A 1 191 ? -21.205 6.692 43.515 1.00 93.75 191 GLU A N 1
ATOM 1578 C CA . GLU A 1 191 ? -21.016 6.657 44.970 1.00 93.75 191 GLU A CA 1
ATOM 1579 C C . GLU A 1 191 ? -21.147 8.045 45.595 1.00 93.75 191 GLU A C 1
ATOM 1581 O O . GLU A 1 191 ? -21.797 8.175 46.621 1.00 93.75 191 GLU A O 1
ATOM 1586 N N . ILE A 1 192 ? -20.600 9.084 44.956 1.00 90.25 192 ILE A N 1
ATOM 1587 C CA . ILE A 1 192 ? -20.721 10.478 45.424 1.00 90.25 192 ILE A CA 1
ATOM 1588 C C . ILE A 1 192 ? -22.161 11.002 45.297 1.00 90.25 192 ILE A C 1
ATOM 1590 O O . ILE A 1 192 ? -22.565 11.894 46.037 1.00 90.25 192 ILE A O 1
ATOM 1594 N N . SER A 1 193 ? -22.936 10.487 44.338 1.00 83.75 193 SER A N 1
ATOM 1595 C CA . SER A 1 193 ? -24.328 10.901 44.115 1.00 83.75 193 SER A CA 1
ATOM 1596 C C . SER A 1 193 ? -25.346 10.210 45.037 1.00 83.75 193 SER A C 1
ATOM 1598 O O . SER A 1 193 ? -26.534 10.532 44.938 1.00 83.75 193 SER A O 1
ATOM 1600 N N . LYS A 1 194 ? -24.922 9.248 45.864 1.00 70.31 194 LYS A N 1
ATOM 1601 C CA . LYS A 1 194 ? -25.747 8.592 46.891 1.00 70.31 194 LYS A CA 1
ATOM 1602 C C . LYS A 1 194 ? -25.589 9.292 48.233 1.00 70.31 194 LYS A C 1
ATOM 1604 O O . LYS A 1 194 ? -26.608 9.342 48.953 1.00 70.31 194 LYS A O 1
#

InterPro domains:
  IPR001878 Zinc finger, CCHC-type [PF00098] (74-90)
  IPR001878 Zinc finger, CCHC-type [PS50158] (75-90)
  IPR001878 Zinc finger, CCHC-type [SM00343] (74-90)
  IPR036875 Zinc finger, CCHC-type superfamily [SSF57756] (61-95)

Organism: Cephalotus follicularis (NCBI:txid3775)

Radius of gyration: 34.78 Å; chains: 1; bounding box: 62×52×119 Å

Sequence (194 aa):
HEYELFLMHDNESISDMFTRFTMIINSLKNLGKSYSNQELVRKILRCLPKNWTPKALKKKFPQEEESRKREEPTCYECKKSGHFKNECPNLKKKAQFKKKDEYSKRKKAMVATWDDSDPSSSEEGSDEEVANIDFMEIEDEDENEVNFTFDELQNAYENLFNEYENVCLRNKSLKKNAISMSKEIENLKSEISK

pLDDT: mean 72.19, std 20.2, range [34.38, 97.56]